Protein AF-A0A9Q3HXA5-F1 (afdb_monomer)

Organism: NCBI:txid1389203

Secondary structure (DSSP, 8-state):
-B-TTHHHHSBPPTTGGGSSPEEETTEEE--SB--TT-TTHHHHHHHHHHHH-HHHHHHTSEEEETTEEEE--S-HHHHHH-TT---------S--HHHHHHHHHHTTTSHHHHHHHHHHTTT---GGGTTTS-HHHHHHHHTT-EEEETTEEEEE-SS-EEE----HHHHHHHHHHHHTSTTSSS--HHHHHHHHT-

Nearest PDB structures (foldseek):
  7o0g-assembly1_A  TM=8.460E-01  e=1.092E-02  White-tufted-ear marmoset simian foamy virus
  7z2g-assembly1_A  TM=8.027E-01  e=1.092E-02  Human immunodeficiency virus type 1 BH10
  6wb2-assembly1_A  TM=7.795E-01  e=2.434E-02  Human immunodeficiency virus 1
  7z24-assembly1_A  TM=7.645E-01  e=5.424E-02  Human immunodeficiency virus type 1 BH10
  4ol8-assembly1_A  TM=4.110E-01  e=4.714E-04  Saccharomyces cerevisiae

Foldseek 3Di:
DFQVCLQQVAADDPVRQVPPWDDDVPDIDTRRTGDPPDPCSQVVSVVVVCVVPVPCVVVVQWDDHRRDIDGDDDDPVCVVPVPPPDPLADPDDPDPVVLVVLQLVLLVVDQQSVLCLVVLVVVDDDPCSLVSDDPVSSVQVVVVQWHADPSWIWGHDPDGIHTDGRDPVSVVVVVCCCAQDPPHPDQHPVNVVVVVVD

Radius of gyration: 20.26 Å; Cα contacts (8 Å, |Δi|>4): 204; chains: 1; bounding box: 54×41×53 Å

InterPro domains:
  IPR000477 Reverse transcriptase domain [PF00078] (1-75)
  IPR041588 Integrase zinc-binding domain [PF17921] (167-197)
  IPR043128 Reverse transcriptase/Diguanylate cyclase domain [G3DSA:3.30.70.270] (1-80)
  IPR043502 DNA/RNA polymerase superfamily [SSF56672] (1-78)
  IPR053134 RNA-directed DNA polymerase homolog [PTHR24559] (1-87)

pLDDT: mean 75.6, std 14.08, range [40.38, 94.81]

Solvent-accessible surface area (backbone atoms only — not comparable to full-atom values): 11956 Å² total; per-residue (Å²): 88,71,46,91,57,55,56,59,70,39,73,45,51,83,76,54,24,69,69,73,51,48,76,55,93,96,45,76,48,66,46,64,33,40,63,88,90,48,88,63,49,54,62,52,48,37,52,50,51,52,70,72,42,52,63,41,54,72,71,64,40,33,47,76,56,66,52,40,47,48,74,63,76,95,45,82,66,50,74,82,63,48,93,73,79,66,79,76,46,80,92,81,76,94,74,61,66,80,58,58,50,58,43,47,58,18,20,75,77,28,72,56,50,34,49,50,55,59,41,60,72,62,82,57,92,58,83,76,51,55,78,76,35,55,74,73,58,23,56,42,49,78,70,63,28,61,48,66,55,99,76,43,47,31,43,45,59,100,88,47,71,19,62,65,74,56,38,65,67,60,53,52,52,48,53,40,52,64,45,51,27,92,81,22,94,56,76,15,66,69,58,47,52,57,59,73,74,105

Sequence (198 aa):
MDALKGFHQNLLTENAKKLPRIIVHCAIFEYLRMPFGINNAPSHYQRMMNMIFPEGLSEVWLIIYIDDIIIFSETWHTWVSQEEHHIEGICVTDIGTEFFNPAKEGYKMDKNCHTLSQFLMKDCKDPSLSSKLDETWKKAYDEGRFHLLDGILYHRTKYTCVMDLADRTLINTIIHECHDSVAAGHLSEDRTLERVRT

Structure (mmCIF, N/CA/C/O backbone):
data_AF-A0A9Q3HXA5-F1
#
_entry.id   AF-A0A9Q3HXA5-F1
#
loop_
_atom_site.group_PDB
_atom_site.id
_atom_site.type_symbol
_atom_site.label_atom_id
_atom_site.label_alt_id
_atom_site.label_comp_id
_atom_site.label_asym_id
_atom_site.label_entity_id
_atom_site.label_seq_id
_atom_site.pdbx_PDB_ins_code
_atom_site.Cartn_x
_atom_site.Cartn_y
_atom_site.Cartn_z
_atom_site.occupancy
_atom_site.B_iso_or_equiv
_atom_site.auth_seq_id
_atom_site.auth_comp_id
_atom_site.auth_asym_id
_atom_site.auth_atom_id
_atom_site.pdbx_PDB_model_num
ATOM 1 N N . MET A 1 1 ? 8.932 10.117 1.701 1.00 55.78 1 MET A N 1
ATOM 2 C CA . MET A 1 1 ? 8.935 8.721 1.199 1.00 55.78 1 MET A CA 1
ATOM 3 C C . MET A 1 1 ? 9.046 8.753 -0.318 1.00 55.78 1 MET A C 1
ATOM 5 O O . MET A 1 1 ? 8.399 9.608 -0.911 1.00 55.78 1 MET A O 1
ATOM 9 N N . ASP A 1 2 ? 9.842 7.855 -0.906 1.00 52.69 2 ASP A N 1
ATOM 10 C CA . ASP A 1 2 ? 9.979 7.680 -2.361 1.00 52.69 2 ASP A CA 1
ATOM 11 C C . ASP A 1 2 ? 9.180 6.446 -2.810 1.00 52.69 2 ASP A C 1
ATOM 13 O O . ASP A 1 2 ? 9.424 5.323 -2.352 1.00 52.69 2 ASP A O 1
ATOM 17 N N . ALA A 1 3 ? 8.211 6.643 -3.701 1.00 60.25 3 ALA A N 1
ATOM 18 C CA . ALA A 1 3 ? 7.463 5.563 -4.327 1.00 60.25 3 ALA A CA 1
ATOM 19 C C . ALA A 1 3 ? 8.273 4.910 -5.467 1.00 60.25 3 ALA A C 1
ATOM 21 O O . ALA A 1 3 ? 7.847 4.912 -6.620 1.00 60.25 3 ALA A O 1
ATOM 22 N N . LEU A 1 4 ? 9.397 4.259 -5.133 1.00 55.50 4 LEU A N 1
ATOM 23 C CA . LEU A 1 4 ? 10.393 3.665 -6.053 1.00 55.50 4 LEU A CA 1
ATOM 24 C C . LEU A 1 4 ? 9.828 2.810 -7.216 1.00 55.50 4 LEU A C 1
ATOM 26 O O . LEU A 1 4 ? 10.507 2.585 -8.220 1.00 55.50 4 LEU A O 1
ATOM 30 N N . LYS A 1 5 ? 8.598 2.284 -7.099 1.00 67.00 5 LYS A N 1
ATOM 31 C CA . LYS A 1 5 ? 7.893 1.514 -8.148 1.00 67.00 5 LYS A CA 1
ATOM 32 C C . LYS A 1 5 ? 6.466 2.005 -8.427 1.00 67.00 5 LYS A C 1
ATOM 34 O O . LYS A 1 5 ? 5.681 1.258 -9.012 1.00 67.00 5 LYS A O 1
ATOM 39 N N . GLY A 1 6 ? 6.122 3.232 -8.039 1.00 69.69 6 GLY A N 1
ATOM 40 C CA . GLY A 1 6 ?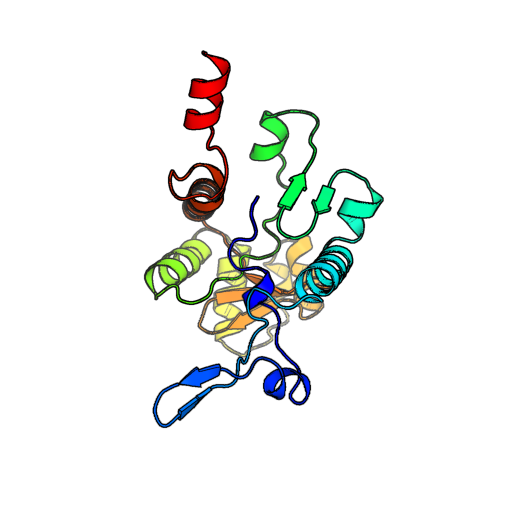 4.772 3.792 -8.126 1.00 69.69 6 GLY A CA 1
ATOM 41 C C . GLY A 1 6 ? 4.158 3.660 -9.520 1.00 69.69 6 GLY A C 1
ATOM 42 O O . GLY A 1 6 ? 3.055 3.133 -9.674 1.00 69.69 6 GLY A O 1
ATOM 43 N N . PHE A 1 7 ? 4.905 4.012 -10.570 1.00 75.25 7 PHE A N 1
ATOM 44 C CA . PHE A 1 7 ? 4.424 3.857 -11.948 1.00 75.25 7 PHE A CA 1
ATOM 45 C C . PHE A 1 7 ? 4.079 2.407 -12.303 1.00 75.25 7 PHE A C 1
ATOM 47 O O . PHE A 1 7 ? 3.019 2.148 -12.872 1.00 75.25 7 PHE A O 1
ATOM 54 N N . HIS A 1 8 ? 4.904 1.441 -11.898 1.00 80.94 8 HIS A N 1
ATOM 55 C CA . HIS A 1 8 ? 4.677 0.024 -12.186 1.00 80.94 8 HIS A CA 1
ATOM 56 C C . HIS A 1 8 ? 3.480 -0.579 -11.431 1.00 80.94 8 HIS A C 1
ATOM 58 O O . HIS A 1 8 ? 3.079 -1.706 -11.728 1.00 80.94 8 HIS A O 1
ATOM 64 N N . GLN A 1 9 ? 2.854 0.158 -10.509 1.00 80.19 9 GLN A N 1
ATOM 65 C CA . GLN A 1 9 ? 1.588 -0.243 -9.896 1.00 80.19 9 GLN A CA 1
ATOM 66 C C . GLN A 1 9 ? 0.380 0.081 -10.795 1.00 80.19 9 GLN A C 1
ATOM 68 O O . GLN A 1 9 ? -0.657 -0.574 -10.690 1.00 80.19 9 GLN A O 1
ATOM 73 N N . ASN A 1 10 ? 0.505 0.992 -11.765 1.00 81.31 10 ASN A N 1
ATOM 74 C CA . ASN A 1 10 ? -0.602 1.385 -12.641 1.00 81.31 10 ASN A CA 1
ATOM 75 C C . ASN A 1 10 ? -0.820 0.399 -13.790 1.00 81.31 10 ASN A C 1
ATOM 77 O O . ASN A 1 10 ? 0.068 0.204 -14.620 1.00 81.31 10 ASN A O 1
ATOM 81 N N . LEU A 1 11 ? -2.019 -0.192 -13.884 1.00 85.69 11 LEU A N 1
ATOM 82 C CA . LEU A 1 11 ? -2.417 -0.986 -15.054 1.00 85.69 11 LEU A CA 1
ATOM 83 C C . LEU A 1 11 ? -2.530 -0.115 -16.304 1.00 85.69 11 LEU A C 1
ATOM 85 O O . LEU A 1 11 ? -3.155 0.945 -16.292 1.00 85.69 11 LEU A O 1
ATOM 89 N N . LEU A 1 12 ? -1.996 -0.623 -17.413 1.00 86.88 12 LEU A N 1
ATOM 90 C CA . LEU A 1 12 ? -2.292 -0.081 -18.732 1.00 86.88 12 LEU A CA 1
ATOM 91 C C . LEU A 1 12 ? -3.609 -0.662 -19.253 1.00 86.88 12 LEU A C 1
ATOM 93 O O . LEU A 1 12 ? -3.878 -1.858 -19.129 1.00 86.88 12 LEU A O 1
ATOM 97 N N . THR A 1 13 ? -4.414 0.185 -19.890 1.00 88.62 13 THR A N 1
ATOM 98 C CA . THR A 1 13 ? -5.594 -0.265 -20.640 1.00 88.62 13 THR A CA 1
ATOM 99 C C . THR A 1 13 ? -5.166 -1.091 -21.853 1.00 88.62 13 THR A C 1
ATOM 101 O O . THR A 1 13 ? -4.085 -0.866 -22.397 1.00 88.62 13 THR A O 1
ATOM 104 N N . GLU A 1 14 ? -6.022 -1.993 -22.343 1.00 89.12 14 GLU A N 1
ATOM 105 C CA . GLU A 1 14 ? -5.709 -2.838 -23.515 1.00 89.12 14 GLU A CA 1
ATOM 106 C C . GLU A 1 14 ? -5.258 -2.039 -24.747 1.00 89.12 14 GLU A C 1
ATOM 108 O O . GLU A 1 14 ? -4.396 -2.470 -25.512 1.00 89.12 14 GLU A O 1
ATOM 113 N N . ASN A 1 15 ? -5.799 -0.831 -24.923 1.00 90.50 15 ASN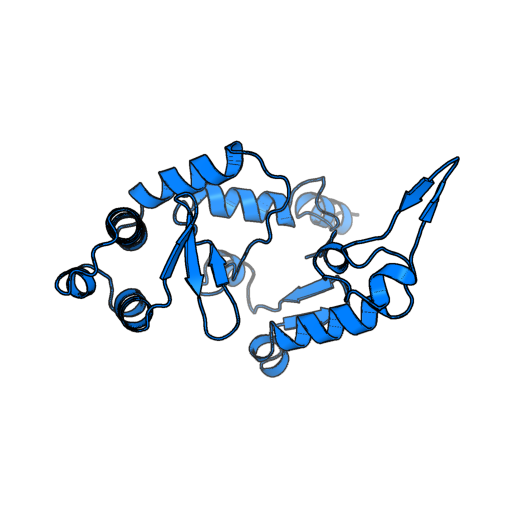 A N 1
ATOM 114 C CA . ASN A 1 15 ? -5.386 0.059 -26.004 1.00 90.50 15 ASN A CA 1
ATOM 115 C C . ASN A 1 15 ? -4.000 0.670 -25.753 1.00 90.50 15 ASN A C 1
ATOM 117 O O . ASN A 1 15 ? -3.211 0.795 -26.689 1.00 90.50 15 ASN A O 1
ATOM 121 N N . ALA A 1 16 ? -3.689 1.027 -24.504 1.00 89.06 16 ALA A N 1
ATOM 122 C CA . ALA A 1 16 ? -2.417 1.635 -24.138 1.00 89.06 16 ALA A CA 1
ATOM 123 C C . ALA A 1 16 ? -1.248 0.639 -24.164 1.00 89.06 16 ALA A C 1
ATOM 125 O O . ALA A 1 16 ? -0.151 1.044 -24.534 1.00 89.06 16 ALA A O 1
ATOM 126 N N . LYS A 1 17 ? -1.468 -0.652 -23.859 1.00 90.81 17 LYS A N 1
ATOM 127 C CA . LYS A 1 17 ? -0.428 -1.711 -23.874 1.00 90.81 17 LYS A CA 1
ATOM 128 C C . LYS A 1 17 ? 0.328 -1.816 -25.203 1.00 90.81 17 LYS A C 1
ATOM 130 O O . LYS A 1 17 ? 1.509 -2.153 -25.229 1.00 90.81 17 LYS A O 1
ATOM 135 N N . LYS A 1 18 ? -0.342 -1.473 -26.307 1.00 89.38 18 LYS A N 1
ATOM 136 C CA . LYS A 1 18 ? 0.205 -1.527 -27.670 1.00 89.38 18 LYS A CA 1
ATOM 137 C C . LYS A 1 18 ? 1.229 -0.426 -27.964 1.00 89.38 18 LYS A C 1
ATOM 139 O O . LYS A 1 18 ? 1.987 -0.559 -28.924 1.00 89.38 18 LYS A O 1
ATOM 144 N N . LEU A 1 19 ? 1.221 0.665 -27.192 1.00 89.56 19 LEU A N 1
ATOM 145 C CA . LEU A 1 19 ? 2.068 1.836 -27.429 1.00 89.56 19 LEU A CA 1
ATOM 146 C C . LEU A 1 19 ? 3.509 1.627 -26.938 1.00 89.56 19 LEU A C 1
ATOM 148 O O . LEU A 1 19 ? 4.417 1.811 -27.745 1.00 89.56 19 LEU A O 1
ATOM 152 N N . PRO A 1 20 ? 3.767 1.201 -25.685 1.00 90.12 20 PRO A N 1
ATOM 153 C CA . PRO A 1 20 ? 5.127 1.049 -25.180 1.00 90.12 20 PRO A CA 1
ATOM 154 C C . PRO A 1 20 ? 5.728 -0.333 -25.488 1.00 90.12 20 PRO A C 1
ATOM 156 O O . PRO A 1 20 ? 6.461 -0.881 -24.672 1.00 90.12 20 PRO A O 1
ATOM 159 N N . ARG A 1 21 ? 5.402 -0.947 -26.630 1.00 91.31 21 ARG A N 1
ATOM 160 C CA . ARG A 1 21 ? 5.933 -2.275 -26.967 1.00 91.31 21 ARG A CA 1
ATOM 161 C C . ARG A 1 21 ? 7.449 -2.265 -27.094 1.00 91.31 21 ARG A C 1
ATOM 163 O O . ARG A 1 21 ? 8.013 -1.387 -27.741 1.00 91.31 21 ARG A O 1
ATOM 170 N N . ILE A 1 22 ? 8.081 -3.302 -26.556 1.00 92.50 22 ILE A N 1
ATOM 171 C CA . ILE A 1 22 ? 9.509 -3.547 -26.742 1.00 92.50 22 ILE A CA 1
ATOM 172 C C . ILE A 1 22 ? 9.677 -4.623 -27.802 1.00 92.50 22 ILE A C 1
ATOM 174 O O . ILE A 1 22 ? 9.074 -5.693 -27.723 1.00 92.50 22 ILE A O 1
ATOM 178 N N . ILE A 1 23 ? 10.523 -4.336 -28.785 1.00 94.62 23 ILE A N 1
ATOM 179 C CA . ILE A 1 23 ? 10.943 -5.297 -29.800 1.00 94.62 23 ILE A CA 1
ATOM 180 C C . ILE A 1 23 ? 12.340 -5.777 -29.416 1.00 94.62 23 ILE A C 1
ATOM 182 O O . ILE A 1 23 ? 13.261 -4.973 -29.283 1.00 94.62 23 ILE A O 1
ATOM 186 N N . VAL A 1 24 ? 12.493 -7.086 -29.241 1.00 94.06 24 VAL A N 1
ATOM 187 C CA . VAL A 1 24 ? 13.788 -7.744 -29.032 1.00 94.06 24 VAL A CA 1
ATOM 188 C C . VAL A 1 24 ? 14.056 -8.722 -30.175 1.00 94.06 24 VAL A C 1
ATOM 190 O O . VAL A 1 24 ? 13.211 -8.923 -31.051 1.00 94.06 24 VAL A O 1
ATOM 193 N N . HIS A 1 25 ? 15.235 -9.345 -30.198 1.00 94.75 25 HIS A N 1
ATOM 194 C CA . HIS A 1 25 ? 15.534 -10.356 -31.209 1.00 94.75 25 HIS A CA 1
ATOM 195 C C . HIS A 1 25 ? 14.491 -11.487 -31.157 1.00 94.75 25 HIS A C 1
ATOM 197 O O . HIS A 1 25 ? 14.316 -12.129 -30.125 1.00 94.75 25 HIS A O 1
ATOM 203 N N . CYS A 1 26 ? 13.782 -11.693 -32.271 1.00 92.75 26 CYS A N 1
ATOM 204 C CA . CYS A 1 26 ? 12.743 -12.713 -32.455 1.00 92.75 26 CYS A CA 1
ATOM 205 C C . CYS A 1 26 ? 11.480 -12.602 -31.576 1.00 92.75 26 CYS A C 1
ATOM 207 O O . CYS A 1 26 ? 10.672 -13.529 -31.600 1.00 92.75 26 CYS A O 1
ATOM 209 N N . ALA A 1 27 ? 11.253 -11.507 -30.843 1.00 94.62 27 ALA A N 1
ATOM 210 C CA . ALA A 1 27 ? 10.050 -11.368 -30.018 1.00 94.62 27 ALA A CA 1
ATOM 211 C C . ALA A 1 27 ? 9.600 -9.913 -29.826 1.00 94.62 27 ALA A C 1
ATOM 213 O O . ALA A 1 27 ? 10.378 -8.967 -29.942 1.00 94.62 27 ALA A O 1
ATOM 214 N N . ILE A 1 28 ? 8.316 -9.753 -29.500 1.00 94.81 28 ILE A N 1
ATOM 215 C CA . ILE A 1 28 ? 7.697 -8.476 -29.145 1.00 94.81 28 ILE A CA 1
ATOM 216 C C . ILE A 1 28 ? 7.005 -8.657 -27.797 1.00 94.81 28 ILE A C 1
ATOM 218 O O . ILE A 1 28 ? 6.217 -9.587 -27.630 1.00 94.81 28 ILE A O 1
ATOM 222 N N . PHE A 1 29 ? 7.286 -7.759 -26.858 1.00 92.75 29 PHE A N 1
ATOM 223 C CA . PHE A 1 29 ? 6.706 -7.761 -25.521 1.00 92.75 29 PHE A CA 1
ATOM 224 C C . PHE A 1 29 ? 5.844 -6.520 -25.301 1.00 92.75 29 PHE A C 1
ATOM 226 O O . PHE A 1 29 ? 6.185 -5.415 -25.730 1.00 92.75 29 PHE A O 1
ATOM 233 N N . GLU A 1 30 ? 4.723 -6.715 -24.613 1.00 92.94 30 GLU A N 1
ATOM 234 C CA . GLU A 1 30 ? 3.808 -5.659 -24.188 1.00 92.94 30 GLU A CA 1
ATOM 235 C C . GLU A 1 30 ? 3.907 -5.470 -22.678 1.00 92.94 30 GLU A C 1
ATOM 237 O O . GLU A 1 30 ? 3.902 -6.433 -21.909 1.00 92.94 30 GLU A O 1
ATOM 242 N N . TYR A 1 31 ? 3.964 -4.214 -22.246 1.00 90.25 31 TYR A N 1
ATOM 243 C CA . TYR A 1 31 ? 3.867 -3.897 -20.831 1.00 90.25 31 TYR A CA 1
ATOM 244 C C . TYR A 1 31 ? 2.428 -4.054 -20.345 1.00 90.25 31 TYR A C 1
ATOM 246 O O . TYR A 1 31 ? 1.498 -3.540 -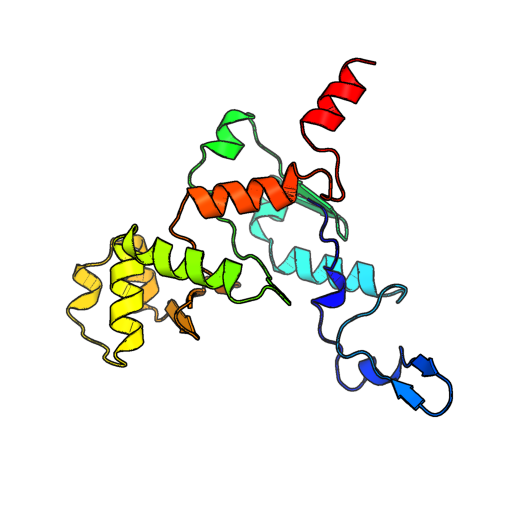20.960 1.00 90.25 31 TYR A O 1
ATOM 254 N N . LEU A 1 32 ? 2.246 -4.709 -19.197 1.00 88.56 32 LEU A N 1
ATOM 255 C CA . LEU A 1 32 ? 0.950 -4.788 -18.507 1.00 88.56 32 LEU A CA 1
ATOM 256 C C . LEU A 1 32 ? 0.723 -3.613 -17.548 1.00 88.56 32 LEU A C 1
ATOM 258 O O . LEU A 1 32 ? -0.416 -3.254 -17.242 1.00 88.56 32 LEU A O 1
ATOM 262 N N . ARG A 1 33 ? 1.821 -3.022 -17.079 1.00 88.75 33 ARG A N 1
ATOM 263 C CA . ARG A 1 33 ? 1.866 -1.905 -16.138 1.00 88.75 33 ARG A CA 1
ATOM 264 C C . ARG A 1 33 ? 2.654 -0.759 -16.747 1.00 88.75 33 ARG A C 1
ATOM 266 O O . ARG A 1 33 ? 3.474 -0.994 -17.625 1.00 88.75 33 ARG A O 1
ATOM 273 N N . MET A 1 34 ? 2.402 0.463 -16.305 1.00 88.69 34 MET A N 1
ATOM 274 C CA . MET A 1 34 ? 3.012 1.663 -16.872 1.00 88.69 34 MET A CA 1
ATOM 275 C C . MET A 1 34 ? 4.546 1.638 -16.727 1.00 88.69 34 MET A C 1
ATOM 277 O O . MET A 1 34 ? 5.030 1.697 -15.598 1.00 88.69 34 MET A O 1
ATOM 281 N N . PRO A 1 35 ? 5.314 1.546 -17.831 1.00 86.88 35 PRO A N 1
ATOM 282 C CA . PRO A 1 35 ? 6.769 1.575 -17.774 1.00 86.88 35 PRO A CA 1
ATOM 283 C C . PRO A 1 35 ? 7.305 2.991 -17.569 1.00 86.88 35 PRO A C 1
ATOM 285 O O . PRO A 1 35 ? 6.640 3.986 -17.875 1.00 86.88 35 PRO A O 1
ATOM 288 N N . PHE A 1 36 ? 8.557 3.068 -17.124 1.00 81.94 36 PHE A N 1
ATOM 289 C CA . PHE A 1 36 ? 9.303 4.320 -17.075 1.00 81.94 36 PHE A CA 1
ATOM 290 C C . PHE A 1 36 ? 9.489 4.944 -18.470 1.00 81.94 36 PHE A C 1
ATOM 292 O O . PHE A 1 36 ? 9.560 4.250 -19.484 1.00 81.94 36 PHE A O 1
ATOM 299 N N . GLY A 1 37 ? 9.599 6.275 -18.512 1.00 82.00 37 GLY A N 1
ATOM 300 C CA . GLY A 1 37 ? 9.911 7.029 -19.733 1.00 82.00 37 GLY A CA 1
ATOM 301 C C . GLY A 1 37 ? 8.711 7.403 -20.610 1.00 82.00 37 GLY A C 1
ATOM 302 O O . GLY A 1 37 ? 8.894 8.049 -21.640 1.00 82.00 37 GLY A O 1
ATOM 303 N N . ILE A 1 38 ? 7.477 7.058 -20.221 1.00 85.88 38 ILE A N 1
ATOM 304 C CA . ILE A 1 38 ? 6.273 7.551 -20.908 1.00 85.88 38 ILE A CA 1
ATOM 305 C C . ILE A 1 38 ? 5.958 8.977 -20.437 1.00 85.88 38 ILE A C 1
ATOM 307 O O . ILE A 1 38 ? 5.729 9.198 -19.252 1.00 85.88 38 ILE A O 1
ATOM 311 N N . ASN A 1 39 ? 5.834 9.926 -21.372 1.00 85.50 39 ASN A N 1
ATOM 312 C CA . ASN A 1 39 ? 5.582 11.348 -21.072 1.00 85.50 39 ASN A CA 1
ATOM 313 C C . ASN A 1 39 ? 4.402 11.611 -20.124 1.00 85.50 39 ASN A C 1
ATOM 315 O O . ASN A 1 39 ? 4.469 12.500 -19.284 1.00 85.50 39 ASN A O 1
ATOM 319 N N . ASN A 1 40 ? 3.317 10.849 -20.256 1.00 86.25 40 ASN A N 1
ATOM 320 C CA . ASN A 1 40 ? 2.104 11.068 -19.464 1.00 86.25 40 ASN A CA 1
ATOM 321 C C . ASN A 1 40 ? 2.103 10.313 -18.125 1.00 86.25 40 ASN A C 1
ATOM 323 O O . ASN A 1 40 ? 1.135 10.434 -17.372 1.00 86.25 40 ASN A O 1
ATOM 327 N N . ALA A 1 41 ? 3.142 9.524 -17.830 1.00 85.38 41 ALA A N 1
ATOM 328 C CA . ALA A 1 41 ? 3.207 8.730 -16.608 1.00 85.38 41 ALA A CA 1
ATOM 329 C C . ALA A 1 41 ? 3.175 9.598 -15.333 1.00 85.38 41 ALA A C 1
ATOM 331 O O . ALA A 1 41 ? 2.301 9.347 -14.500 1.00 85.38 41 ALA A O 1
ATOM 332 N N . PRO A 1 42 ? 3.986 10.673 -15.202 1.00 85.81 42 PRO A N 1
ATOM 333 C CA . PRO A 1 42 ? 3.973 11.528 -14.011 1.00 85.81 42 PRO A CA 1
ATOM 334 C C . PRO A 1 42 ? 2.614 12.177 -13.748 1.00 85.81 42 PRO A C 1
ATOM 336 O O . PRO A 1 42 ? 2.095 12.116 -12.639 1.00 85.81 42 PRO A O 1
ATOM 339 N N . SER A 1 43 ? 1.982 12.747 -14.779 1.00 88.31 43 SER A N 1
ATOM 340 C CA . SER A 1 43 ? 0.680 13.409 -14.631 1.00 88.31 43 SER A CA 1
ATOM 341 C C . SER A 1 43 ? -0.435 12.429 -14.265 1.00 88.31 43 SER A C 1
ATOM 343 O O . SER A 1 43 ? -1.332 12.766 -13.492 1.00 88.31 43 SER A O 1
ATOM 345 N N . HIS A 1 44 ? -0.393 11.210 -14.812 1.00 86.38 44 HIS A N 1
ATOM 346 C CA . HIS A 1 44 ? -1.351 10.171 -14.454 1.00 86.38 44 HIS A CA 1
ATOM 347 C C . HIS A 1 44 ? -1.165 9.716 -13.004 1.00 86.38 44 HIS A C 1
ATOM 349 O O . HIS A 1 44 ? -2.151 9.602 -12.275 1.00 86.38 44 HIS A O 1
ATOM 355 N N . TYR A 1 45 ? 0.087 9.513 -12.587 1.00 84.75 45 TYR A N 1
ATOM 356 C CA . TYR A 1 45 ? 0.434 9.117 -11.227 1.00 84.75 45 TYR A CA 1
ATOM 357 C C . TYR A 1 45 ? 0.038 10.189 -10.208 1.00 84.75 45 TYR A C 1
ATOM 359 O O . TYR A 1 45 ? -0.687 9.889 -9.265 1.00 84.75 45 TYR A O 1
ATOM 367 N N . GLN A 1 46 ? 0.364 11.458 -10.464 1.00 86.38 46 GLN A N 1
ATOM 368 C CA . GLN A 1 46 ? -0.059 12.579 -9.622 1.00 86.38 46 GLN A CA 1
ATOM 369 C C . GLN A 1 46 ? -1.582 12.620 -9.453 1.00 86.38 46 GLN A C 1
ATOM 371 O O . GLN A 1 46 ? -2.088 12.787 -8.346 1.00 86.38 46 GLN A O 1
ATOM 376 N N . ARG A 1 47 ? -2.340 12.446 -10.546 1.00 86.44 47 ARG A N 1
ATOM 377 C CA . ARG A 1 47 ? -3.806 12.442 -10.475 1.00 86.44 47 ARG A CA 1
ATOM 378 C C . ARG A 1 47 ? -4.323 11.288 -9.623 1.00 86.44 47 ARG A C 1
ATOM 380 O O . ARG A 1 47 ? -5.270 11.484 -8.872 1.00 86.44 47 ARG A O 1
ATOM 387 N N . MET A 1 48 ? -3.728 10.104 -9.752 1.00 85.19 48 MET A N 1
ATOM 388 C CA . MET A 1 48 ? -4.064 8.954 -8.914 1.00 85.19 48 MET A CA 1
ATOM 389 C C . MET A 1 48 ? -3.810 9.262 -7.439 1.00 85.19 48 MET A C 1
ATOM 391 O O . MET A 1 48 ? -4.725 9.124 -6.634 1.00 85.19 48 MET A O 1
ATOM 395 N N . MET A 1 49 ? -2.615 9.739 -7.098 1.00 82.00 49 MET A N 1
ATOM 396 C CA . MET A 1 49 ? -2.245 10.046 -5.718 1.00 82.00 49 MET A CA 1
ATOM 397 C C . MET A 1 49 ? -3.156 11.114 -5.099 1.00 82.00 49 MET A C 1
ATOM 399 O O . MET A 1 49 ? -3.612 10.953 -3.971 1.00 82.00 49 MET A O 1
ATOM 403 N N . ASN A 1 50 ? -3.536 12.139 -5.867 1.00 81.94 50 ASN A N 1
ATOM 404 C CA . ASN A 1 50 ? -4.488 13.152 -5.407 1.00 81.94 50 ASN A CA 1
ATOM 405 C C . ASN A 1 50 ? -5.887 12.583 -5.110 1.00 81.94 50 ASN A C 1
ATOM 407 O O . ASN A 1 50 ? -6.588 13.107 -4.250 1.00 81.94 50 ASN A O 1
ATOM 411 N N . MET A 1 51 ? -6.312 11.531 -5.820 1.00 79.81 51 MET A N 1
ATOM 412 C CA . MET A 1 51 ? -7.585 10.851 -5.547 1.00 79.81 51 MET A CA 1
ATOM 413 C C . MET A 1 51 ? -7.506 9.923 -4.332 1.00 79.81 51 MET A C 1
ATOM 415 O O . MET A 1 51 ? -8.532 9.686 -3.701 1.00 79.81 51 M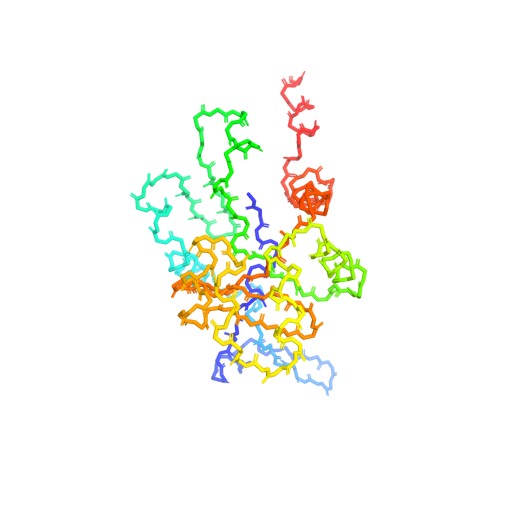ET A O 1
ATOM 419 N N . ILE A 1 52 ? -6.320 9.391 -4.024 1.00 79.81 52 ILE A N 1
ATOM 420 C CA . ILE A 1 52 ? -6.094 8.512 -2.870 1.00 79.81 52 ILE A CA 1
ATOM 421 C C . ILE A 1 52 ? -6.035 9.325 -1.572 1.00 79.81 52 ILE A C 1
ATOM 423 O O . ILE A 1 52 ? -6.610 8.898 -0.576 1.00 79.81 52 ILE A O 1
ATOM 427 N N . PHE A 1 53 ? -5.410 10.508 -1.592 1.00 78.56 53 PHE A N 1
ATOM 428 C CA . PHE A 1 53 ? -5.204 11.343 -0.402 1.00 78.56 53 PHE A CA 1
ATOM 429 C C . PHE A 1 53 ? -5.931 12.703 -0.453 1.00 78.56 53 PHE A C 1
ATOM 431 O O . PHE A 1 53 ? -5.298 13.749 -0.290 1.00 78.56 53 PHE A O 1
ATOM 438 N N . PRO A 1 54 ? -7.258 12.744 -0.675 1.00 78.12 54 PRO A N 1
ATOM 439 C CA . PRO A 1 54 ? -7.976 14.009 -0.790 1.00 78.12 54 PRO A CA 1
ATOM 440 C C . PRO A 1 54 ? -7.983 14.794 0.530 1.00 78.12 54 PRO A C 1
ATOM 442 O O . PRO A 1 54 ? -7.862 16.016 0.511 1.00 78.12 54 PRO A O 1
ATOM 445 N N . GLU A 1 55 ? -8.087 14.096 1.664 1.00 75.56 55 GLU A N 1
ATOM 446 C CA . GLU A 1 55 ? -8.164 14.697 3.001 1.00 75.56 55 GLU A CA 1
ATOM 447 C C . GLU A 1 55 ? -6.831 15.349 3.382 1.00 75.56 55 GLU A C 1
ATOM 449 O O . GLU A 1 55 ? -6.799 16.553 3.637 1.00 75.56 55 GLU A O 1
ATOM 454 N N . GLY A 1 56 ? -5.716 14.618 3.262 1.00 74.31 56 GLY A N 1
ATOM 455 C CA . GLY A 1 56 ? -4.388 15.156 3.572 1.00 74.31 56 GLY A CA 1
ATOM 456 C C . GLY A 1 56 ? -3.972 16.346 2.709 1.00 74.31 56 GLY A C 1
ATOM 457 O O . GLY A 1 56 ? -3.347 17.281 3.209 1.00 74.31 56 GLY A O 1
ATOM 458 N N . LEU A 1 57 ? -4.372 16.360 1.432 1.00 76.81 57 LEU A N 1
ATOM 459 C CA . LEU A 1 57 ? -4.152 17.513 0.556 1.00 76.81 57 LEU A CA 1
ATOM 460 C C . LEU A 1 57 ? -5.026 18.714 0.947 1.00 76.81 57 LEU A C 1
ATOM 462 O O . LEU A 1 57 ? -4.583 19.854 0.829 1.00 76.81 57 LEU A O 1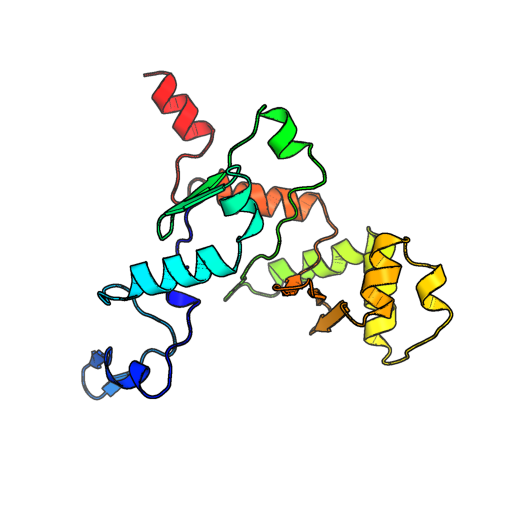
ATOM 466 N N . SER A 1 58 ? -6.262 18.477 1.395 1.00 77.50 58 SER A N 1
ATOM 467 C CA . SER A 1 58 ? -7.190 19.545 1.790 1.00 77.50 58 SER A CA 1
ATOM 468 C C . SER A 1 58 ? -6.843 20.181 3.137 1.00 77.50 58 SER A C 1
ATOM 470 O O . SER A 1 58 ? -6.995 21.389 3.302 1.00 77.50 58 SER A O 1
ATOM 472 N N . GLU A 1 59 ? -6.341 19.379 4.072 1.00 79.06 59 GLU A N 1
ATOM 473 C CA . GLU A 1 59 ? -5.940 19.801 5.416 1.00 79.06 59 GLU A CA 1
ATOM 474 C C . GLU A 1 59 ? -4.473 20.255 5.472 1.00 79.06 59 GLU A C 1
ATOM 476 O O . GLU A 1 59 ? -4.022 20.781 6.485 1.00 79.06 59 GLU A O 1
ATOM 481 N N . VAL A 1 60 ? -3.739 20.111 4.361 1.00 79.50 60 VAL A N 1
ATOM 482 C CA . VAL A 1 60 ? -2.373 20.624 4.150 1.00 79.50 60 VAL A CA 1
ATOM 483 C C . VAL A 1 60 ? -1.333 20.011 5.101 1.00 79.50 60 VAL A C 1
ATOM 485 O O . VAL A 1 60 ? -0.220 20.516 5.226 1.00 79.50 60 VAL A O 1
ATOM 488 N N . TRP A 1 61 ? -1.637 18.871 5.725 1.00 76.88 61 TRP A N 1
ATOM 489 C CA . TRP A 1 61 ? -0.633 18.062 6.422 1.00 76.88 61 TRP A CA 1
ATOM 490 C C . TRP A 1 61 ? 0.114 17.115 5.471 1.00 76.88 61 TRP A C 1
ATOM 492 O O . TRP A 1 61 ? 1.098 16.498 5.867 1.00 76.88 61 TRP A O 1
ATOM 502 N N . LEU A 1 62 ? -0.292 17.036 4.199 1.00 76.88 62 LEU A N 1
ATOM 503 C CA . LEU A 1 62 ? 0.331 16.210 3.166 1.00 76.88 62 LEU A CA 1
ATOM 504 C C . LEU A 1 62 ? 0.562 17.017 1.881 1.00 76.88 62 LEU A C 1
ATOM 506 O O . LEU A 1 62 ? -0.346 17.678 1.379 1.00 76.88 62 LEU A O 1
ATOM 510 N N . ILE A 1 63 ? 1.752 16.903 1.295 1.00 79.81 63 ILE A N 1
ATOM 511 C CA . ILE A 1 63 ? 2.062 17.341 -0.069 1.00 79.81 63 ILE A CA 1
ATOM 512 C C . ILE A 1 63 ? 2.565 16.140 -0.858 1.00 79.81 63 ILE A C 1
ATOM 514 O O . ILE A 1 63 ? 3.437 15.401 -0.408 1.00 79.81 63 ILE A O 1
ATOM 518 N N . ILE A 1 64 ? 2.034 15.971 -2.066 1.00 81.56 64 ILE A N 1
ATOM 519 C CA . ILE A 1 64 ? 2.451 14.913 -2.985 1.00 81.56 64 ILE A CA 1
ATOM 520 C C . ILE A 1 64 ? 2.967 15.555 -4.262 1.00 81.56 64 ILE A C 1
ATOM 522 O O . ILE A 1 64 ? 2.241 16.316 -4.909 1.00 81.56 64 ILE A O 1
ATOM 526 N N . TYR A 1 65 ? 4.188 15.207 -4.649 1.00 80.38 65 TYR A N 1
ATOM 527 C CA . TYR A 1 65 ? 4.792 15.615 -5.906 1.00 80.38 65 TYR A CA 1
ATOM 528 C C . TYR A 1 65 ? 5.366 14.401 -6.636 1.00 80.38 65 TYR A C 1
ATOM 530 O O . TYR A 1 65 ? 6.445 13.918 -6.314 1.00 80.38 65 TYR A O 1
ATOM 538 N N . ILE A 1 66 ? 4.642 13.931 -7.653 1.00 81.06 66 ILE A N 1
ATOM 539 C CA . ILE A 1 66 ? 4.958 12.724 -8.426 1.00 81.06 66 ILE A CA 1
ATOM 540 C C . ILE A 1 66 ? 5.229 11.552 -7.468 1.00 81.06 66 ILE A C 1
ATOM 542 O O . ILE A 1 66 ? 4.275 11.069 -6.862 1.00 81.06 66 ILE A O 1
ATOM 546 N N . ASP A 1 67 ? 6.483 11.125 -7.322 1.00 72.25 67 ASP A N 1
ATOM 547 C CA . ASP A 1 67 ? 6.894 9.966 -6.525 1.00 72.25 67 ASP A CA 1
ATOM 548 C C . ASP A 1 67 ? 7.242 10.336 -5.073 1.00 72.25 67 ASP A C 1
ATOM 550 O O . ASP A 1 67 ? 7.335 9.451 -4.220 1.00 72.25 67 ASP A O 1
ATOM 554 N N . ASP A 1 68 ? 7.369 11.634 -4.776 1.00 72.88 68 ASP A N 1
ATOM 555 C CA . ASP A 1 68 ? 7.690 12.151 -3.452 1.00 72.88 68 ASP A CA 1
ATOM 556 C C . ASP A 1 68 ? 6.424 12.480 -2.661 1.00 72.88 68 ASP A C 1
ATOM 558 O O . ASP A 1 68 ? 5.562 13.259 -3.085 1.00 72.88 68 ASP A O 1
ATOM 562 N N . ILE A 1 69 ? 6.346 11.928 -1.452 1.00 77.25 69 ILE A N 1
ATOM 563 C CA . ILE A 1 69 ? 5.325 12.273 -0.463 1.00 77.25 69 ILE A CA 1
ATOM 564 C C . ILE A 1 69 ? 6.000 12.966 0.720 1.00 77.25 69 ILE A C 1
ATOM 566 O O . ILE A 1 69 ? 6.882 12.387 1.370 1.00 77.25 69 ILE A O 1
ATOM 570 N N . ILE A 1 70 ? 5.558 14.192 0.997 1.00 73.44 70 ILE A N 1
ATOM 571 C CA . ILE A 1 70 ? 5.960 15.024 2.130 1.00 73.44 70 ILE A CA 1
ATOM 572 C C . ILE A 1 70 ? 4.787 15.076 3.097 1.00 73.44 70 ILE A C 1
ATOM 574 O O . ILE A 1 70 ? 3.692 15.486 2.724 1.00 73.44 70 ILE A O 1
ATOM 578 N N . ILE A 1 71 ? 5.022 14.691 4.344 1.00 73.62 71 ILE A N 1
ATOM 579 C CA . ILE A 1 71 ? 4.012 14.741 5.395 1.00 73.62 71 ILE A CA 1
ATOM 580 C C . ILE A 1 71 ? 4.516 15.711 6.473 1.00 73.62 71 ILE A C 1
ATOM 582 O O . ILE A 1 71 ? 5.695 15.680 6.828 1.00 73.62 71 ILE A O 1
ATOM 586 N N . PHE A 1 72 ? 3.654 16.603 6.953 1.00 68.31 72 PHE A N 1
ATOM 587 C CA . PHE A 1 72 ? 3.951 17.593 7.988 1.00 68.31 72 PHE A CA 1
ATOM 588 C C . PHE A 1 72 ? 3.410 17.143 9.344 1.00 68.31 72 PHE A C 1
ATOM 590 O O . PHE A 1 72 ? 2.321 16.586 9.431 1.00 68.31 72 PHE A O 1
ATOM 597 N N . SER A 1 73 ? 4.157 17.437 10.406 1.00 67.12 73 SER A N 1
ATOM 598 C CA . SER A 1 73 ? 3.712 17.270 11.792 1.00 67.12 73 SER A CA 1
ATOM 599 C C . SER A 1 73 ? 4.372 18.324 12.669 1.00 67.12 73 SER A C 1
ATOM 601 O O . SER A 1 73 ? 5.447 18.838 12.347 1.00 67.12 73 SER A O 1
ATOM 603 N N . GLU A 1 74 ? 3.724 18.637 13.786 1.00 63.78 74 GLU A N 1
ATOM 604 C CA . GLU A 1 74 ? 4.154 19.668 14.725 1.00 63.78 74 GLU A CA 1
ATOM 605 C C . GLU A 1 74 ? 5.346 19.231 15.591 1.00 63.78 74 GLU A C 1
ATOM 607 O O . GLU A 1 74 ? 6.135 20.081 16.005 1.00 63.78 74 GLU A O 1
ATOM 612 N N . THR A 1 75 ? 5.526 17.930 15.872 1.00 55.34 75 THR A N 1
ATOM 613 C CA . THR A 1 75 ? 6.664 17.438 16.674 1.00 55.34 75 THR A CA 1
ATOM 614 C C . THR A 1 75 ? 7.182 16.065 16.224 1.00 55.34 75 THR A C 1
ATOM 616 O O . THR A 1 75 ? 6.431 15.197 15.800 1.00 55.34 75 THR A O 1
ATOM 619 N N . TRP A 1 76 ? 8.487 15.808 16.386 1.00 48.31 76 TRP A N 1
ATOM 620 C CA . TRP A 1 76 ? 9.087 14.501 16.057 1.00 48.31 76 TRP A CA 1
ATOM 621 C C . TRP A 1 76 ? 8.433 13.331 16.813 1.00 48.31 76 TRP A C 1
ATOM 623 O O . TRP A 1 76 ? 8.228 12.257 16.260 1.00 48.31 76 TRP A O 1
ATOM 633 N N . HIS A 1 77 ? 8.063 13.543 18.081 1.00 43.97 77 HIS A N 1
ATOM 634 C CA . HIS A 1 77 ? 7.423 12.509 18.896 1.00 43.97 77 HIS A CA 1
ATOM 635 C C . HIS A 1 77 ? 5.976 12.221 18.486 1.00 43.97 77 HIS A C 1
ATOM 637 O O . HIS A 1 77 ? 5.536 11.093 18.684 1.00 43.97 77 HIS A O 1
ATOM 643 N N . THR A 1 78 ? 5.237 13.171 17.904 1.00 49.66 78 THR A N 1
ATOM 644 C CA . THR A 1 78 ? 3.866 12.895 17.435 1.00 49.66 78 THR A CA 1
ATOM 645 C C . THR A 1 78 ? 3.861 11.990 16.205 1.00 49.66 78 THR A C 1
ATOM 647 O O . THR A 1 78 ? 2.977 11.156 16.119 1.00 49.66 78 THR A O 1
ATOM 650 N N . TRP A 1 79 ? 4.886 12.008 15.345 1.00 47.16 79 TRP A N 1
ATOM 651 C CA . TRP A 1 79 ? 4.99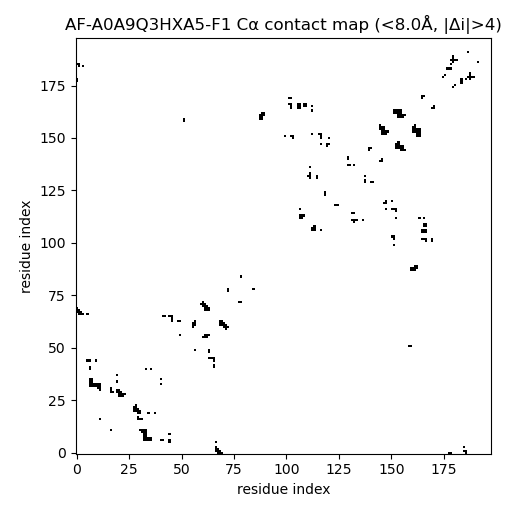9 11.043 14.234 1.00 47.16 79 TRP A CA 1
ATOM 652 C C . TRP A 1 79 ? 5.003 9.577 14.670 1.00 47.16 79 TRP A C 1
ATOM 654 O O . TRP A 1 79 ? 4.389 8.736 14.027 1.00 47.16 79 TRP A O 1
ATOM 664 N N . VAL A 1 80 ? 5.728 9.272 15.749 1.00 44.62 80 VAL A N 1
ATOM 665 C CA . VAL A 1 80 ? 5.931 7.896 16.232 1.00 44.62 80 VAL A CA 1
ATOM 666 C C . VAL A 1 80 ? 4.876 7.499 17.277 1.00 44.62 80 VAL A C 1
ATOM 668 O O . VAL A 1 80 ? 4.664 6.313 17.516 1.00 44.62 80 VAL A O 1
ATOM 671 N N . SER A 1 81 ? 4.212 8.475 17.913 1.00 41.16 81 SER A N 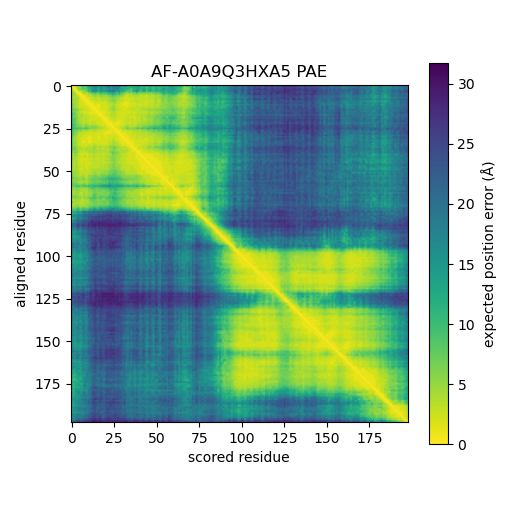1
ATOM 672 C CA . SER A 1 81 ? 3.265 8.239 19.017 1.00 41.16 81 SER A CA 1
ATOM 673 C C . SER A 1 81 ? 1.814 8.646 18.753 1.00 41.16 81 SER A C 1
ATOM 675 O O . SER A 1 81 ? 0.957 8.279 19.555 1.00 41.16 81 SER A O 1
ATOM 677 N N . GLN A 1 82 ? 1.497 9.357 17.663 1.00 42.47 82 GLN A N 1
ATOM 678 C CA . GLN A 1 82 ? 0.103 9.530 17.256 1.00 42.47 82 GLN A CA 1
ATOM 679 C C . GLN A 1 82 ? -0.396 8.214 16.677 1.00 42.47 82 GLN A C 1
ATOM 681 O O . GLN A 1 82 ? -0.055 7.819 15.566 1.00 42.47 82 GLN A O 1
ATOM 686 N N . GLU A 1 83 ? -1.237 7.558 17.466 1.00 40.38 83 GLU A N 1
ATOM 687 C CA . GLU A 1 83 ? -1.950 6.313 17.184 1.00 40.38 83 GLU A CA 1
ATOM 688 C C . GLU A 1 83 ? -2.876 6.368 15.945 1.00 40.38 83 GLU A C 1
ATOM 690 O O . GLU A 1 83 ? -3.646 5.439 15.738 1.00 40.38 83 GLU A O 1
ATOM 695 N N . GLU A 1 84 ? -2.815 7.410 15.106 1.00 40.38 84 GLU A N 1
ATOM 696 C CA . GLU A 1 84 ? -3.798 7.672 14.042 1.00 40.38 84 GLU A CA 1
ATOM 697 C C . GLU A 1 84 ? -3.230 7.802 12.623 1.00 40.38 84 GLU A C 1
ATOM 699 O O . GLU A 1 84 ? -4.004 7.771 11.667 1.00 40.38 84 GLU A O 1
ATOM 704 N N . HIS A 1 85 ? -1.910 7.845 12.416 1.00 46.75 85 HIS A N 1
ATOM 705 C CA . HIS A 1 85 ? -1.371 7.692 11.058 1.00 46.75 85 HIS A CA 1
ATOM 706 C C . HIS A 1 85 ? -1.214 6.210 10.737 1.00 46.75 85 HIS A C 1
ATOM 708 O O . HIS A 1 85 ? -0.131 5.626 10.781 1.00 46.75 85 HIS A O 1
ATOM 714 N N . HIS A 1 86 ? -2.357 5.593 10.452 1.00 43.69 86 HIS A N 1
ATOM 715 C CA . HIS A 1 86 ? -2.434 4.228 9.974 1.00 43.69 86 HIS A CA 1
ATOM 716 C C . HIS A 1 86 ? -1.621 4.128 8.683 1.00 43.69 86 HIS A C 1
ATOM 718 O O . HIS A 1 86 ? -1.755 4.945 7.770 1.00 43.69 86 HIS A O 1
ATOM 724 N N . ILE A 1 87 ? -0.779 3.102 8.577 1.00 46.22 87 ILE A N 1
ATOM 725 C CA . ILE A 1 87 ? -0.313 2.663 7.268 1.00 46.22 87 ILE A CA 1
ATOM 726 C C . ILE A 1 87 ? -1.569 2.180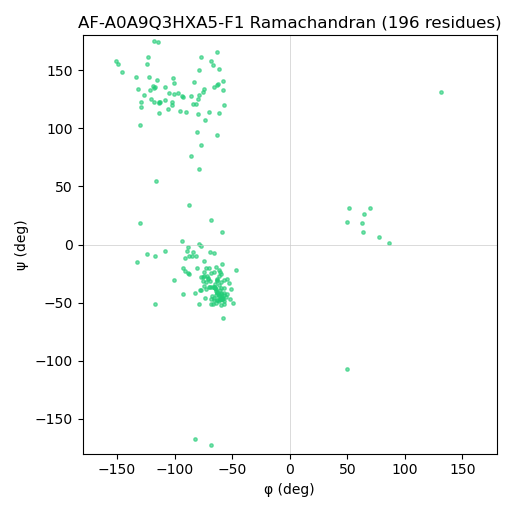 6.530 1.00 46.22 87 ILE A C 1
ATOM 728 O O . ILE A 1 87 ? -1.989 1.037 6.685 1.00 46.22 87 ILE A O 1
ATOM 732 N N . GLU A 1 88 ? -2.182 3.061 5.737 1.00 40.94 88 GLU A N 1
ATOM 733 C CA . GLU A 1 88 ? -3.408 2.837 4.948 1.00 40.94 88 GLU A CA 1
ATOM 734 C C . GLU A 1 88 ? -3.200 1.837 3.790 1.00 40.94 88 GLU A C 1
ATOM 736 O O . GLU A 1 88 ? -3.936 1.824 2.808 1.00 40.94 88 GLU A O 1
ATOM 741 N N . GLY A 1 89 ? -2.173 0.995 3.861 1.00 41.56 89 GLY A N 1
ATOM 742 C CA . GLY A 1 89 ? -1.892 -0.047 2.889 1.00 41.56 89 GLY A CA 1
ATOM 743 C C . GLY A 1 89 ? -0.441 -0.055 2.434 1.00 41.56 89 GLY A C 1
ATOM 744 O O . GLY A 1 89 ? 0.122 0.952 2.013 1.00 41.56 89 GLY A O 1
ATOM 745 N N . ILE A 1 90 ? 0.148 -1.247 2.461 1.00 51.97 90 ILE A N 1
ATOM 746 C CA . ILE A 1 90 ? 1.439 -1.538 1.843 1.00 51.97 90 ILE A CA 1
ATOM 747 C C . ILE A 1 90 ? 1.135 -2.350 0.591 1.00 51.97 90 ILE A C 1
ATOM 749 O O . ILE A 1 90 ? 0.590 -3.453 0.674 1.00 51.97 90 ILE A O 1
ATOM 753 N N . CYS A 1 91 ? 1.469 -1.814 -0.583 1.00 44.59 91 CYS A N 1
ATOM 754 C CA . CYS A 1 91 ? 1.393 -2.585 -1.818 1.00 44.59 91 CYS A CA 1
ATOM 755 C C . CYS A 1 91 ? 2.642 -3.463 -1.923 1.00 44.59 91 CYS A C 1
ATOM 757 O O . CYS A 1 91 ? 3.711 -3.011 -2.335 1.00 44.59 91 CYS A O 1
ATOM 759 N N . VAL A 1 92 ? 2.505 -4.717 -1.503 1.00 50.31 92 VAL A N 1
ATOM 760 C CA . VAL A 1 92 ? 3.580 -5.703 -1.543 1.00 50.31 92 VAL A CA 1
ATOM 761 C C . VAL A 1 92 ? 3.468 -6.530 -2.822 1.00 50.31 92 VAL A C 1
ATOM 763 O O . VAL A 1 92 ? 2.511 -7.279 -3.003 1.00 50.31 92 VAL A O 1
ATOM 766 N N . THR A 1 93 ? 4.453 -6.418 -3.711 1.00 41.44 93 THR A N 1
ATOM 767 C CA . THR A 1 93 ? 4.605 -7.287 -4.890 1.00 41.44 93 THR A CA 1
ATOM 768 C C . THR A 1 93 ? 5.912 -8.063 -4.774 1.00 41.44 93 THR A C 1
ATOM 770 O O . THR A 1 93 ? 6.932 -7.455 -4.456 1.00 41.44 93 THR A O 1
ATOM 773 N N . ASP A 1 94 ? 5.890 -9.367 -5.062 1.00 45.97 94 ASP A N 1
ATOM 774 C CA . ASP A 1 94 ? 7.058 -10.268 -5.038 1.00 45.97 94 ASP A CA 1
ATOM 775 C C . ASP A 1 94 ? 7.722 -10.493 -3.665 1.00 45.97 94 ASP A C 1
ATOM 777 O O . ASP A 1 94 ? 8.900 -10.842 -3.600 1.00 45.97 94 ASP A O 1
ATOM 781 N N . ILE A 1 95 ? 6.985 -10.359 -2.556 1.00 57.72 95 ILE A N 1
ATOM 782 C CA . ILE A 1 95 ? 7.476 -10.856 -1.263 1.00 57.72 95 ILE A CA 1
ATOM 783 C C . ILE A 1 95 ? 6.945 -12.273 -1.027 1.00 57.72 95 ILE A C 1
ATOM 785 O O . ILE A 1 95 ? 5.750 -12.536 -1.151 1.00 57.72 95 ILE A O 1
ATOM 789 N N . GLY A 1 96 ? 7.859 -13.196 -0.719 1.00 60.91 96 GLY A N 1
ATOM 790 C CA . GLY A 1 96 ? 7.539 -14.587 -0.408 1.00 60.91 96 GLY A CA 1
ATOM 791 C C . GLY A 1 96 ? 6.781 -14.753 0.914 1.00 60.91 96 GLY A C 1
ATOM 792 O O . GLY A 1 96 ? 6.407 -13.797 1.594 1.00 60.91 96 GLY A O 1
ATOM 793 N N . THR A 1 97 ? 6.590 -16.003 1.333 1.00 72.12 97 THR A N 1
ATOM 794 C CA . THR A 1 97 ? 5.889 -16.346 2.585 1.00 72.12 97 THR A CA 1
ATOM 795 C C . THR A 1 97 ? 6.525 -15.741 3.842 1.00 72.12 97 THR A C 1
ATOM 797 O O . THR A 1 97 ? 5.871 -15.673 4.877 1.00 72.12 97 THR A O 1
ATOM 800 N N . GLU A 1 98 ? 7.776 -15.284 3.764 1.00 76.25 98 GLU A N 1
ATOM 801 C CA . GLU A 1 98 ? 8.544 -14.709 4.874 1.00 76.25 98 GLU A CA 1
ATOM 802 C C . GLU A 1 98 ? 7.926 -13.445 5.477 1.00 76.25 98 GLU A C 1
ATOM 804 O O . GLU A 1 98 ? 8.116 -13.205 6.661 1.00 76.25 98 GLU A O 1
ATOM 809 N N . PHE A 1 99 ? 7.146 -12.674 4.714 1.00 78.38 99 PHE A N 1
ATOM 810 C CA . PHE A 1 99 ? 6.432 -11.499 5.233 1.00 78.38 99 PHE A CA 1
ATOM 811 C C . PHE A 1 99 ? 5.015 -11.828 5.699 1.00 78.38 99 PHE A C 1
ATOM 813 O O . PHE A 1 99 ? 4.572 -11.404 6.766 1.00 78.38 99 PHE A O 1
ATOM 820 N N . PHE A 1 100 ? 4.303 -12.633 4.912 1.00 82.31 100 PHE A N 1
ATOM 821 C CA . PHE A 1 100 ? 2.915 -12.980 5.199 1.00 82.31 100 PHE A CA 1
ATOM 822 C C . PHE A 1 100 ? 2.775 -13.913 6.406 1.00 82.31 100 PHE A C 1
ATOM 824 O O . PHE A 1 100 ? 1.760 -13.862 7.095 1.00 82.31 100 PHE A O 1
ATOM 831 N N . ASN A 1 101 ? 3.774 -14.753 6.693 1.00 85.88 101 ASN A N 1
ATOM 832 C CA . ASN A 1 101 ? 3.746 -15.638 7.858 1.00 85.88 101 ASN A CA 1
ATOM 833 C C . ASN A 1 101 ? 3.809 -14.849 9.182 1.00 85.88 101 ASN A C 1
ATOM 835 O O . ASN A 1 101 ? 2.915 -15.048 10.003 1.00 85.88 101 ASN A O 1
ATOM 839 N N . PRO A 1 102 ? 4.764 -13.917 9.390 1.00 85.56 102 PRO A N 1
ATOM 840 C CA . PRO A 1 102 ? 4.745 -13.013 10.540 1.00 85.56 102 PRO A CA 1
ATOM 841 C C . PRO A 1 102 ? 3.444 -12.221 10.675 1.00 85.56 102 PRO A C 1
ATOM 843 O O . PRO A 1 102 ? 2.901 -12.142 11.773 1.00 85.56 102 PRO A O 1
ATOM 846 N N . ALA A 1 103 ? 2.891 -11.700 9.571 1.00 85.88 103 ALA A N 1
ATOM 847 C CA . ALA A 1 103 ? 1.620 -10.972 9.608 1.00 85.88 103 ALA A CA 1
ATOM 848 C C . ALA A 1 103 ? 0.467 -11.841 10.153 1.00 85.88 103 ALA A C 1
ATOM 850 O O . ALA A 1 103 ? -0.264 -11.414 11.048 1.00 85.88 103 ALA A O 1
ATOM 851 N N . LYS A 1 104 ? 0.354 -13.092 9.681 1.00 88.81 104 LYS A N 1
ATOM 852 C CA . LYS A 1 104 ? -0.645 -14.069 10.154 1.00 88.81 104 LYS A CA 1
ATOM 853 C C . LYS A 1 104 ? -0.459 -14.444 11.617 1.00 88.81 104 LYS A C 1
ATOM 855 O O . LYS A 1 104 ? -1.433 -14.554 12.359 1.00 88.81 104 LYS A O 1
ATOM 860 N N . GLU A 1 105 ? 0.783 -14.675 12.028 1.00 89.00 105 GLU A N 1
ATOM 861 C CA . GLU A 1 105 ? 1.107 -15.008 13.415 1.00 89.00 105 GLU A CA 1
ATOM 862 C C . GLU A 1 105 ? 0.787 -13.837 14.353 1.00 89.00 105 GLU A C 1
ATOM 864 O O . GLU A 1 105 ? 0.217 -14.049 15.427 1.00 89.00 105 GLU A O 1
ATOM 869 N N . GLY A 1 106 ? 1.028 -12.603 13.901 1.00 87.19 106 GLY A N 1
ATOM 870 C CA . GLY A 1 106 ? 0.681 -11.374 14.611 1.00 87.19 106 GLY A CA 1
ATOM 871 C C . GLY A 1 106 ? -0.808 -11.254 14.938 1.00 87.19 106 GLY A C 1
ATOM 872 O O . GLY A 1 106 ? -1.158 -10.723 15.990 1.00 87.19 106 GLY A O 1
ATOM 873 N N . TYR A 1 107 ? -1.705 -11.826 14.124 1.00 90.00 107 TYR A N 1
ATOM 874 C CA . TYR A 1 107 ? -3.143 -11.819 14.423 1.00 90.00 107 TYR A CA 1
ATOM 875 C C . TYR A 1 107 ? -3.497 -12.528 15.724 1.00 90.00 107 TYR A C 1
ATOM 877 O O . TYR A 1 107 ? -4.539 -12.231 16.288 1.00 90.00 107 TYR A O 1
ATOM 885 N N . LYS A 1 108 ? -2.660 -13.436 16.240 1.00 87.75 108 LYS A N 1
ATOM 886 C CA . LYS A 1 108 ? -2.882 -14.067 17.554 1.00 87.75 108 LYS A CA 1
ATOM 887 C C . LYS A 1 108 ? -2.679 -13.092 18.716 1.00 87.75 108 LYS A C 1
ATOM 889 O O . LYS A 1 108 ? -3.149 -13.373 19.815 1.00 87.75 108 LYS A O 1
ATOM 894 N N . MET A 1 109 ? -1.968 -11.990 18.487 1.00 85.69 109 MET A N 1
ATOM 895 C CA . MET A 1 109 ? -1.630 -11.002 19.511 1.00 85.69 109 MET A CA 1
ATOM 896 C C . MET A 1 109 ? -2.700 -9.915 19.657 1.00 85.69 109 MET A C 1
ATOM 898 O O . MET A 1 109 ? -2.815 -9.336 20.734 1.00 85.69 109 MET A O 1
ATOM 902 N N . ASP A 1 110 ? -3.499 -9.667 18.614 1.00 87.44 110 ASP A N 1
ATOM 903 C CA . ASP A 1 110 ? -4.597 -8.698 18.642 1.00 87.44 110 ASP A CA 1
ATOM 904 C C . ASP A 1 110 ? -5.966 -9.385 18.726 1.00 87.44 110 ASP A C 1
ATOM 906 O O . ASP A 1 110 ? -6.293 -10.282 17.949 1.00 87.44 110 ASP A O 1
ATOM 910 N N . LYS A 1 111 ? -6.805 -8.933 19.662 1.00 88.06 111 LYS A N 1
ATOM 911 C CA . LYS A 1 111 ? -8.122 -9.525 19.931 1.00 88.06 111 LYS A CA 1
ATOM 912 C C . LYS A 1 111 ? -9.048 -9.455 18.711 1.00 88.06 111 LYS A C 1
ATOM 914 O O . LYS A 1 111 ? -9.733 -10.442 18.420 1.00 88.06 111 LYS A O 1
ATOM 919 N N . ASN A 1 112 ? -9.103 -8.317 18.016 1.00 88.56 112 ASN A N 1
ATOM 920 C CA . ASN A 1 112 ? -10.026 -8.103 16.899 1.00 88.56 112 ASN A CA 1
ATOM 921 C C . ASN A 1 112 ? -9.571 -8.886 15.664 1.00 88.56 112 ASN A C 1
ATOM 923 O O . ASN A 1 112 ? -10.373 -9.618 15.080 1.00 88.56 112 ASN A O 1
ATOM 927 N N . CYS A 1 113 ? -8.281 -8.828 15.333 1.00 87.19 113 CYS A N 1
ATOM 928 C CA . CYS A 1 113 ? -7.681 -9.581 14.236 1.00 87.19 113 CYS A CA 1
ATOM 929 C C . CYS A 1 113 ? -7.778 -11.092 14.470 1.00 87.19 113 CYS A C 1
ATOM 931 O O . CYS A 1 113 ? -8.132 -11.837 13.552 1.00 87.19 113 CYS A O 1
ATOM 933 N N . HIS A 1 114 ? -7.536 -11.568 15.698 1.00 88.56 114 HIS A N 1
ATOM 934 C CA . HIS A 1 114 ? -7.687 -12.982 16.047 1.00 88.56 114 HIS A CA 1
ATOM 935 C C . HIS A 1 114 ? -9.122 -13.457 15.840 1.00 88.56 114 HIS A C 1
ATOM 937 O O . HIS A 1 114 ? -9.366 -14.496 15.228 1.00 88.56 114 HIS A O 1
ATOM 943 N N . THR A 1 115 ? -10.073 -12.665 16.338 1.00 87.50 115 THR A N 1
ATOM 944 C CA . THR A 1 115 ? -11.504 -12.920 16.194 1.00 87.50 115 THR A CA 1
ATOM 945 C C . THR A 1 115 ? -11.833 -12.988 14.702 1.00 87.50 115 THR A C 1
ATOM 947 O O . THR A 1 115 ? -12.166 -14.058 14.197 1.00 87.50 115 THR A O 1
ATOM 950 N N . LEU A 1 116 ? -11.650 -11.902 13.951 1.00 87.75 116 LEU A N 1
ATOM 951 C CA . LEU A 1 116 ? -12.012 -11.837 12.532 1.00 87.75 116 LEU A CA 1
ATOM 952 C C . LEU A 1 116 ? -11.340 -12.909 11.675 1.00 87.75 116 LEU A C 1
ATOM 954 O O . LEU A 1 116 ? -12.025 -13.537 10.869 1.00 87.75 116 LEU A O 1
ATOM 958 N N . SER A 1 117 ? -10.045 -13.170 11.869 1.00 87.00 117 SER A N 1
ATOM 959 C CA . SER A 1 117 ? -9.332 -14.195 11.098 1.00 87.00 117 SER A CA 1
ATOM 960 C C . SER A 1 117 ? -9.925 -15.591 11.305 1.00 87.00 117 SER A C 1
ATOM 962 O O . SER A 1 117 ? -10.148 -16.303 10.330 1.00 87.00 117 SER A O 1
ATOM 964 N N . GLN A 1 118 ? -10.284 -15.975 12.535 1.00 83.62 118 GLN A N 1
ATOM 965 C CA . GLN A 1 118 ? -10.916 -17.273 12.796 1.00 83.62 118 GLN A CA 1
ATOM 966 C C . GLN A 1 118 ? -12.320 -17.403 12.203 1.00 83.62 118 GLN A C 1
ATOM 968 O O . GLN A 1 118 ? -12.711 -18.496 11.788 1.00 83.62 118 GLN A O 1
ATOM 973 N N . PHE A 1 119 ? -13.102 -16.323 12.206 1.00 81.12 119 PHE A N 1
ATOM 974 C CA . PHE A 1 119 ? -14.495 -16.375 11.760 1.00 81.12 119 PHE A CA 1
ATOM 975 C C . PHE A 1 119 ? -14.629 -16.273 10.250 1.00 81.12 119 PHE A C 1
ATOM 977 O O . PHE A 1 119 ? -15.380 -17.049 9.662 1.00 81.12 119 PHE A O 1
ATOM 984 N N . LEU A 1 120 ? -13.855 -15.393 9.618 1.00 83.06 120 LEU A N 1
ATOM 985 C CA . LEU A 1 120 ? -13.830 -15.275 8.164 1.00 83.06 120 LEU A CA 1
ATOM 986 C C . LEU A 1 120 ? -13.259 -16.537 7.497 1.00 83.06 120 LEU A C 1
ATOM 988 O O . LEU A 1 120 ? -13.631 -16.826 6.369 1.00 83.06 120 LEU A O 1
ATOM 992 N N . MET A 1 121 ? -12.448 -17.344 8.197 1.00 80.31 121 MET A N 1
ATOM 993 C CA . MET A 1 121 ? -12.050 -18.682 7.723 1.00 80.31 121 MET A CA 1
ATOM 994 C C . MET A 1 121 ? -13.191 -19.707 7.701 1.00 80.31 121 MET A C 1
ATOM 996 O O . MET A 1 121 ? -13.093 -20.705 6.993 1.00 80.31 121 MET A O 1
ATOM 1000 N N . LYS A 1 122 ? -14.235 -19.533 8.519 1.00 76.06 122 LYS A N 1
ATOM 1001 C CA . LYS A 1 122 ? -15.284 -20.547 8.723 1.00 76.06 122 LYS A CA 1
ATOM 1002 C C . LYS A 1 122 ? -16.508 -20.371 7.819 1.00 76.06 122 LYS A C 1
ATOM 1004 O O . LYS A 1 122 ? -17.462 -21.122 7.993 1.00 76.06 122 LYS A O 1
ATOM 1009 N N . ASP A 1 123 ? -16.510 -19.399 6.903 1.00 63.56 123 ASP A N 1
ATOM 1010 C CA . ASP A 1 123 ? -17.625 -19.076 5.987 1.00 63.56 123 ASP A CA 1
ATOM 1011 C C . ASP A 1 123 ? -19.011 -18.916 6.663 1.00 63.56 123 ASP A C 1
ATOM 1013 O O . ASP A 1 123 ? -20.056 -18.957 6.013 1.00 63.56 123 ASP A O 1
ATOM 1017 N N . CYS A 1 124 ? -19.051 -18.676 7.979 1.00 59.16 124 CYS A N 1
ATOM 1018 C CA . CYS A 1 124 ? -20.282 -18.569 8.762 1.00 59.16 124 CYS A CA 1
ATOM 1019 C C . CYS A 1 124 ? -20.476 -17.142 9.284 1.00 59.16 124 CYS A C 1
ATOM 1021 O O . CYS A 1 124 ? -19.746 -16.682 10.163 1.00 59.16 124 CYS A O 1
ATOM 1023 N N . LYS A 1 125 ? -21.514 -16.454 8.792 1.00 60.31 125 LYS A N 1
ATOM 1024 C CA . LYS A 1 125 ? -21.985 -15.178 9.354 1.00 60.31 125 LYS A CA 1
ATOM 1025 C C . LYS A 1 125 ? -22.789 -15.443 10.630 1.00 60.31 125 LYS A C 1
ATOM 1027 O O . LYS A 1 125 ? -24.007 -15.577 10.573 1.00 60.31 125 LYS A O 1
ATOM 1032 N N . ASP A 1 126 ? -22.117 -15.550 11.772 1.00 63.47 126 ASP A N 1
ATOM 1033 C CA . ASP A 1 126 ? -22.781 -15.645 13.079 1.00 63.47 126 ASP A CA 1
ATOM 1034 C C . ASP A 1 126 ? -23.120 -14.230 13.607 1.00 63.47 126 ASP A C 1
ATOM 1036 O O . ASP A 1 126 ? -22.213 -13.417 13.781 1.00 63.47 126 ASP A O 1
ATOM 1040 N N . PRO A 1 127 ? -24.394 -13.890 13.878 1.00 63.06 127 PRO A N 1
ATOM 1041 C CA . PRO A 1 127 ? -24.786 -12.580 14.410 1.00 63.06 127 PRO A CA 1
ATOM 1042 C C . PRO A 1 127 ? -24.243 -12.267 15.816 1.00 63.06 127 PRO A C 1
ATOM 1044 O O . PRO A 1 127 ? -24.183 -11.101 16.200 1.00 63.06 127 PRO A O 1
ATOM 1047 N N . SER A 1 128 ? -23.823 -13.276 16.590 1.00 65.62 128 SER A N 1
ATOM 1048 C CA . SER A 1 128 ? -23.243 -13.105 17.935 1.00 65.62 128 SER A CA 1
ATOM 1049 C C . SER A 1 128 ? -21.781 -12.619 17.926 1.00 65.62 128 SER A C 1
ATOM 1051 O O . SER A 1 128 ? -21.168 -12.392 18.973 1.00 65.62 128 SER A O 1
ATOM 1053 N N . LEU A 1 129 ? -21.207 -12.429 16.735 1.00 64.81 129 LEU A N 1
ATOM 1054 C CA . LEU A 1 129 ? -19.815 -12.029 16.535 1.00 64.81 129 LEU A CA 1
ATOM 1055 C C . LEU A 1 129 ? -19.534 -10.560 16.768 1.00 64.81 129 LEU A C 1
ATOM 1057 O O . LEU A 1 129 ? -18.507 -10.212 17.351 1.00 64.81 129 LEU A O 1
ATOM 1061 N N . SER A 1 130 ? -20.460 -9.712 16.335 1.00 66.38 130 SER A N 1
ATOM 1062 C CA . SER A 1 130 ? -20.319 -8.262 16.418 1.00 66.38 130 SER A CA 1
ATOM 1063 C C . SER A 1 130 ? -20.153 -7.809 17.875 1.00 66.38 130 SER A C 1
ATOM 1065 O O . SER A 1 130 ? -19.505 -6.806 18.143 1.00 66.38 130 SER A O 1
ATOM 1067 N N . SER A 1 131 ? -20.655 -8.582 18.848 1.00 74.00 131 SER A N 1
ATOM 1068 C CA . SER A 1 131 ? -20.476 -8.307 20.280 1.00 74.00 131 SER A CA 1
ATOM 1069 C C . SER A 1 131 ? -19.083 -8.602 20.849 1.00 74.00 131 SER A C 1
ATOM 1071 O O . SER A 1 131 ? -18.804 -8.174 21.965 1.00 74.00 131 SER A O 1
ATOM 1073 N N . LYS A 1 132 ? -18.215 -9.333 20.136 1.00 83.38 132 LYS A N 1
ATOM 1074 C CA . LYS A 1 132 ? -16.839 -9.619 20.590 1.00 83.38 132 LYS A CA 1
ATOM 1075 C C . LYS A 1 132 ? -15.825 -8.588 20.103 1.00 83.38 132 LYS A C 1
ATOM 1077 O O . LYS A 1 132 ? -14.770 -8.457 20.723 1.00 83.38 132 LYS A O 1
ATOM 1082 N N . LEU A 1 133 ? -16.152 -7.895 19.015 1.00 85.19 133 LEU A N 1
ATOM 1083 C CA . LEU A 1 133 ? -15.335 -6.838 18.437 1.00 85.19 133 LEU A CA 1
ATOM 1084 C C . LEU A 1 133 ? -15.501 -5.546 19.223 1.00 85.19 133 LEU A C 1
ATOM 1086 O O . LEU A 1 133 ? -16.566 -5.269 19.780 1.00 85.19 133 LEU A O 1
ATOM 1090 N N . ASP A 1 134 ? -14.446 -4.747 19.224 1.00 87.38 134 ASP A N 1
ATOM 1091 C CA . ASP A 1 134 ? -14.521 -3.390 19.746 1.00 87.38 134 ASP A CA 1
ATOM 1092 C C . ASP A 1 134 ? -15.399 -2.518 18.829 1.00 87.38 134 ASP A C 1
ATOM 1094 O O . ASP A 1 134 ? -15.625 -2.836 17.659 1.00 87.38 134 ASP A O 1
ATOM 1098 N N . GLU A 1 135 ? -15.939 -1.420 19.359 1.00 82.19 135 GLU A N 1
ATOM 1099 C CA . GLU A 1 135 ? -17.047 -0.677 18.738 1.00 82.19 135 GLU A CA 1
ATOM 1100 C C . GLU A 1 135 ? -16.729 -0.145 17.327 1.00 82.19 135 GLU A C 1
ATOM 1102 O O . GLU A 1 135 ? -17.572 -0.203 16.426 1.00 82.19 135 GLU A O 1
ATOM 1107 N N . THR A 1 136 ? -15.489 0.295 17.100 1.00 81.31 136 THR A N 1
ATOM 1108 C CA . THR A 1 136 ? -14.998 0.768 15.796 1.00 81.31 136 THR A CA 1
ATOM 1109 C C . THR A 1 136 ? -14.952 -0.353 14.755 1.00 81.31 136 THR A C 1
ATOM 1111 O O . THR A 1 136 ? -15.480 -0.205 13.649 1.00 81.31 136 THR A O 1
ATOM 1114 N N . TRP A 1 137 ? -14.392 -1.507 15.123 1.00 86.69 137 TRP A N 1
ATOM 1115 C CA . TRP A 1 137 ? -14.286 -2.694 14.269 1.00 86.69 137 TRP A CA 1
ATOM 1116 C C . TRP A 1 137 ? -15.647 -3.333 14.011 1.00 86.69 137 TRP A C 1
ATOM 1118 O O . TRP A 1 137 ? -15.926 -3.785 12.902 1.00 86.69 137 TRP A O 1
ATOM 1128 N N . LYS A 1 138 ? -16.526 -3.318 15.015 1.00 85.62 138 LYS A N 1
ATOM 1129 C CA . LYS A 1 138 ? -17.894 -3.816 14.917 1.00 85.62 138 LYS A CA 1
ATOM 1130 C C . LYS A 1 138 ? -18.668 -3.117 13.804 1.00 85.62 138 LYS A C 1
ATOM 1132 O O . LYS A 1 138 ? -19.228 -3.787 12.942 1.00 85.62 138 LYS A O 1
ATOM 1137 N N . LYS A 1 139 ? -18.653 -1.781 13.788 1.00 85.75 139 LYS A N 1
ATOM 1138 C CA . LYS A 1 139 ? -19.335 -0.991 12.755 1.00 85.75 139 LYS A CA 1
ATOM 1139 C C . LYS A 1 139 ? -18.827 -1.346 11.356 1.00 85.75 139 LYS A C 1
ATOM 1141 O O . LYS A 1 139 ? -19.622 -1.587 10.454 1.00 85.75 139 LYS A O 1
ATOM 1146 N N . ALA A 1 140 ? -17.508 -1.418 11.181 1.00 85.00 140 ALA A N 1
ATOM 1147 C CA . ALA A 1 140 ? -16.912 -1.776 9.899 1.00 85.00 140 ALA A CA 1
ATOM 1148 C C . ALA A 1 140 ? -17.245 -3.222 9.477 1.00 85.00 140 ALA A C 1
ATOM 1150 O O . ALA A 1 140 ? -17.523 -3.479 8.304 1.00 85.00 140 ALA A O 1
ATOM 1151 N N . TYR A 1 141 ? -17.288 -4.160 10.424 1.00 86.06 141 TYR A N 1
ATOM 1152 C CA . TYR A 1 141 ? -17.683 -5.545 10.175 1.00 86.06 141 TYR A CA 1
ATOM 1153 C C . TYR A 1 141 ? -19.148 -5.683 9.763 1.00 86.06 141 TYR A C 1
ATOM 1155 O O . TYR A 1 141 ? -19.433 -6.355 8.770 1.00 86.06 141 TYR A O 1
ATOM 1163 N N . ASP A 1 142 ? -20.064 -5.012 10.462 1.00 84.06 142 ASP A N 1
ATOM 1164 C CA . ASP A 1 142 ? -21.497 -5.040 10.151 1.00 84.06 142 ASP A CA 1
ATOM 1165 C C . ASP A 1 142 ? -21.782 -4.440 8.758 1.00 84.06 142 ASP A C 1
ATOM 1167 O O . ASP A 1 142 ? -22.683 -4.885 8.046 1.00 84.06 142 ASP A O 1
ATOM 1171 N N . GLU A 1 143 ? -20.956 -3.489 8.316 1.00 86.31 143 GLU A N 1
ATOM 1172 C CA . GLU A 1 143 ? -20.978 -2.926 6.961 1.00 86.31 143 GLU A CA 1
ATOM 1173 C C . GLU A 1 143 ? -20.294 -3.820 5.900 1.00 86.31 143 GLU A C 1
ATOM 1175 O O . GLU A 1 143 ? -20.240 -3.462 4.721 1.00 86.31 143 GLU A O 1
ATOM 1180 N N . GLY A 1 144 ? -19.774 -4.988 6.291 1.00 86.25 144 GLY A N 1
ATOM 1181 C CA . GLY A 1 144 ? -19.132 -5.951 5.396 1.00 86.25 144 GLY A CA 1
ATOM 1182 C C . GLY A 1 144 ? -17.786 -5.479 4.849 1.00 86.25 144 GLY A C 1
ATOM 1183 O O . GLY A 1 144 ? -17.443 -5.807 3.715 1.00 86.25 144 GLY A O 1
ATOM 1184 N N . ARG A 1 145 ? -17.043 -4.676 5.620 1.00 87.12 145 ARG A N 1
ATOM 1185 C CA . ARG A 1 145 ? -15.776 -4.074 5.181 1.00 87.12 145 ARG A CA 1
ATOM 1186 C C . ARG A 1 145 ? -14.549 -4.965 5.368 1.00 87.12 145 ARG A C 1
ATOM 1188 O O . ARG A 1 145 ? -13.495 -4.609 4.856 1.00 87.12 145 ARG A O 1
ATOM 1195 N N . PHE A 1 146 ? -14.655 -6.091 6.068 1.00 88.31 146 PHE A N 1
ATOM 1196 C CA . PHE A 1 146 ? -13.526 -7.004 6.265 1.00 88.31 146 PHE A CA 1
ATOM 1197 C C . PHE A 1 146 ? -13.581 -8.199 5.320 1.00 88.31 146 PHE A C 1
ATOM 1199 O O . PHE A 1 146 ? -14.636 -8.806 5.119 1.00 88.31 146 PHE A O 1
ATOM 1206 N N . HIS A 1 147 ? -12.420 -8.566 4.789 1.00 87.06 147 HIS A N 1
ATOM 1207 C CA . HIS A 1 147 ? -12.228 -9.721 3.925 1.00 87.06 147 HIS A CA 1
ATOM 1208 C C . HIS A 1 147 ? -11.004 -10.507 4.373 1.00 87.06 147 HIS A C 1
ATOM 1210 O O . HIS A 1 147 ? -10.007 -9.930 4.792 1.00 87.06 147 HIS A O 1
ATOM 1216 N N . LEU A 1 148 ? -11.067 -11.829 4.254 1.00 86.94 148 LEU A N 1
ATOM 1217 C CA . LEU A 1 148 ? -9.917 -12.691 4.478 1.00 86.94 148 LEU A CA 1
ATOM 1218 C C . LEU A 1 148 ? -9.531 -13.335 3.148 1.00 86.94 148 LEU A C 1
ATOM 1220 O O . LEU A 1 148 ? -10.354 -14.006 2.529 1.00 86.94 148 LEU A O 1
ATOM 1224 N N . LEU A 1 149 ? -8.291 -13.131 2.717 1.00 84.31 149 LEU A N 1
ATOM 1225 C CA . LEU A 1 149 ? -7.750 -13.701 1.486 1.00 84.31 149 LEU A CA 1
ATOM 1226 C C . LEU A 1 149 ? -6.420 -14.377 1.804 1.00 84.31 149 LEU A C 1
ATOM 1228 O O . LEU A 1 149 ? -5.534 -13.754 2.379 1.00 84.31 149 LEU A O 1
ATOM 1232 N N . ASP A 1 150 ? -6.300 -15.669 1.498 1.00 85.00 150 ASP A N 1
ATOM 1233 C CA . ASP A 1 150 ? -5.108 -16.480 1.794 1.00 85.00 150 ASP A CA 1
ATOM 1234 C C . ASP A 1 150 ? -4.641 -16.403 3.260 1.00 85.00 150 ASP A C 1
ATOM 1236 O O . ASP A 1 150 ? -3.454 -16.517 3.574 1.00 85.00 150 ASP A O 1
ATOM 1240 N N . GLY A 1 151 ? -5.590 -16.215 4.184 1.00 84.94 151 GLY A N 1
ATOM 1241 C CA . GLY A 1 151 ? -5.336 -16.053 5.617 1.00 84.94 151 GLY A CA 1
ATOM 1242 C C . GLY A 1 151 ? -4.838 -14.665 6.028 1.00 84.94 151 GLY A C 1
ATOM 1243 O O . GLY A 1 151 ? -4.485 -14.494 7.188 1.00 84.94 151 GLY A O 1
ATOM 1244 N N . ILE A 1 152 ? -4.806 -13.697 5.113 1.00 87.44 152 ILE A N 1
ATOM 1245 C CA . ILE A 1 152 ? -4.494 -12.290 5.370 1.00 87.44 152 ILE A CA 1
ATOM 1246 C C . ILE A 1 152 ? -5.790 -11.501 5.517 1.00 87.44 152 ILE A C 1
ATOM 1248 O O . ILE A 1 152 ? -6.699 -11.627 4.691 1.00 87.44 152 ILE A O 1
ATOM 1252 N N . LEU A 1 153 ? -5.879 -10.718 6.592 1.00 88.12 153 LEU A N 1
ATOM 1253 C CA . LEU A 1 153 ? -7.032 -9.882 6.889 1.00 88.12 153 LEU A CA 1
ATOM 1254 C C . LEU A 1 153 ? -6.890 -8.545 6.163 1.00 88.12 153 LEU A C 1
ATOM 1256 O O . LEU A 1 153 ? -5.861 -7.878 6.256 1.00 88.12 153 LEU A O 1
ATOM 1260 N N . TYR A 1 154 ? -7.934 -8.184 5.429 1.00 86.75 154 TYR A N 1
ATOM 1261 C CA . TYR A 1 154 ? -8.046 -6.926 4.718 1.00 86.75 154 TYR A CA 1
ATOM 1262 C C . TYR A 1 154 ? -9.237 -6.130 5.235 1.00 86.75 154 TYR A C 1
ATOM 1264 O O . TYR A 1 154 ? -10.348 -6.657 5.345 1.00 86.75 154 TYR A O 1
ATOM 1272 N N . HIS A 1 155 ? -9.022 -4.838 5.438 1.00 86.25 155 HIS A N 1
ATOM 1273 C CA . HIS A 1 155 ? -10.036 -3.871 5.816 1.00 86.25 155 HIS A CA 1
ATOM 1274 C C . HIS A 1 155 ? -10.268 -2.887 4.669 1.00 86.25 155 HIS A C 1
ATOM 1276 O O . HIS A 1 155 ? -9.359 -2.221 4.174 1.00 86.25 155 HIS A O 1
ATOM 1282 N N . ARG A 1 156 ? -11.513 -2.806 4.204 1.00 83.19 156 ARG A N 1
ATOM 1283 C CA . ARG A 1 156 ? -11.953 -1.858 3.185 1.00 83.19 156 ARG A CA 1
ATOM 1284 C C . ARG A 1 156 ? -12.433 -0.567 3.837 1.00 83.19 156 ARG A C 1
ATOM 1286 O O . ARG A 1 156 ? -13.481 -0.541 4.476 1.00 83.19 156 ARG A O 1
ATOM 1293 N N . THR A 1 157 ? -11.726 0.528 3.607 1.00 76.62 157 THR A N 1
ATOM 1294 C CA . THR A 1 157 ? -12.215 1.866 3.950 1.00 76.62 157 THR A CA 1
ATOM 1295 C C . THR A 1 157 ? -13.157 2.378 2.847 1.00 76.62 157 THR A C 1
ATOM 1297 O O . THR A 1 157 ? -13.628 1.625 1.991 1.00 76.62 157 THR A O 1
ATOM 1300 N N . LYS A 1 158 ? -13.492 3.674 2.855 1.00 72.62 158 LYS A N 1
ATOM 1301 C CA . LYS A 1 158 ? -14.362 4.269 1.828 1.00 72.62 158 LYS A CA 1
ATOM 1302 C C . LYS A 1 158 ? -13.743 4.210 0.424 1.00 72.62 158 LYS A C 1
ATOM 1304 O O . LYS A 1 158 ? -14.485 4.090 -0.550 1.00 72.62 158 LYS A O 1
ATOM 1309 N N . TYR A 1 159 ? -12.415 4.281 0.327 1.00 65.38 159 TYR A N 1
ATOM 1310 C CA . TYR A 1 159 ? -11.699 4.395 -0.949 1.00 65.38 159 TYR A CA 1
ATOM 1311 C C . TYR A 1 159 ? -10.522 3.424 -1.094 1.00 65.38 159 TYR A C 1
ATOM 1313 O O . TYR A 1 159 ? -10.051 3.221 -2.210 1.00 65.38 159 TYR A O 1
ATOM 1321 N N . THR A 1 160 ? -10.061 2.808 -0.004 1.00 66.75 160 THR A N 1
ATOM 1322 C CA . THR A 1 160 ? -8.899 1.912 0.002 1.00 66.75 160 THR A CA 1
ATOM 1323 C C . THR A 1 160 ? -9.261 0.535 0.551 1.00 66.75 160 THR A C 1
ATOM 1325 O O . THR A 1 160 ? -10.294 0.339 1.194 1.00 66.75 160 THR A O 1
ATOM 1328 N N . CYS A 1 161 ? -8.423 -0.453 0.251 1.00 73.94 161 CYS A N 1
ATOM 1329 C CA . CYS A 1 161 ? -8.465 -1.767 0.875 1.00 73.94 161 CYS A CA 1
ATOM 1330 C C . CYS A 1 161 ? -7.055 -2.088 1.348 1.00 73.94 161 CYS A C 1
ATOM 1332 O O . CYS A 1 161 ? -6.122 -2.103 0.545 1.00 73.94 161 CYS A O 1
ATOM 1334 N N . VAL A 1 162 ? -6.915 -2.269 2.655 1.00 79.19 162 VAL A N 1
ATOM 1335 C CA . VAL A 1 162 ? -5.631 -2.255 3.352 1.00 79.19 162 VAL A CA 1
ATOM 1336 C C . VAL A 1 162 ? -5.461 -3.580 4.068 1.00 79.19 162 VAL A C 1
ATOM 1338 O O . VAL A 1 162 ? -6.440 -4.160 4.526 1.00 79.19 162 VAL A O 1
ATOM 1341 N N . MET A 1 163 ? -4.236 -4.090 4.121 1.00 83.00 163 MET A N 1
ATOM 1342 C CA . MET A 1 163 ? -3.932 -5.271 4.922 1.00 83.00 163 MET A CA 1
ATOM 1343 C C . MET A 1 163 ? -3.806 -4.853 6.385 1.00 83.00 163 MET A C 1
ATOM 1345 O O . MET A 1 163 ? -3.025 -3.952 6.690 1.00 83.00 163 MET A O 1
ATOM 1349 N N . ASP A 1 164 ? -4.512 -5.537 7.280 1.00 83.62 164 ASP A N 1
ATOM 1350 C CA . ASP A 1 164 ? -4.355 -5.325 8.713 1.00 83.62 164 ASP A CA 1
ATOM 1351 C C . ASP A 1 164 ? -3.049 -5.968 9.192 1.00 83.62 164 ASP A C 1
ATOM 1353 O O . ASP A 1 164 ? -2.761 -7.135 8.900 1.00 83.62 164 ASP A O 1
ATOM 1357 N N . LEU A 1 165 ? -2.263 -5.199 9.945 1.00 83.81 165 LEU A N 1
ATOM 1358 C CA . LEU A 1 165 ? -1.062 -5.646 10.642 1.00 83.81 165 LEU A CA 1
ATOM 1359 C C . LEU A 1 165 ? -1.271 -5.450 12.142 1.00 83.81 165 LEU A C 1
ATOM 1361 O O . LEU A 1 165 ? -1.544 -4.344 12.595 1.00 83.81 165 LEU A O 1
ATOM 1365 N N . ALA A 1 166 ? -1.140 -6.534 12.905 1.00 84.81 166 ALA A N 1
ATOM 1366 C CA . ALA A 1 166 ? -1.340 -6.520 14.354 1.00 84.81 166 ALA A CA 1
ATOM 1367 C C . ALA A 1 166 ? -0.022 -6.473 15.146 1.00 84.81 166 ALA A C 1
ATOM 1369 O O . ALA A 1 166 ? 0.030 -5.922 16.244 1.00 84.81 166 ALA A O 1
ATOM 1370 N N . ASP A 1 167 ? 1.054 -7.055 14.607 1.00 83.44 167 ASP A N 1
ATOM 1371 C CA . ASP A 1 167 ? 2.344 -7.110 15.295 1.00 83.44 167 ASP A CA 1
ATOM 1372 C C . ASP A 1 167 ? 3.104 -5.785 15.156 1.00 83.44 167 ASP A C 1
ATOM 1374 O O . ASP A 1 167 ? 3.587 -5.434 14.077 1.00 83.44 167 ASP A O 1
ATOM 1378 N N . ARG A 1 168 ? 3.259 -5.069 16.279 1.00 80.19 168 ARG A N 1
ATOM 1379 C 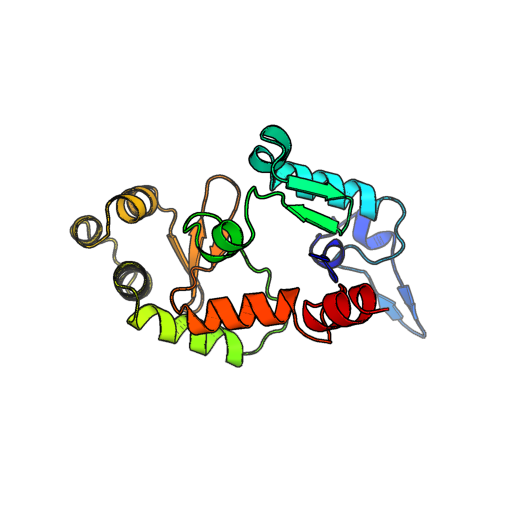CA . ARG A 1 168 ? 4.039 -3.822 16.346 1.00 80.19 168 ARG A CA 1
ATOM 1380 C C . ARG A 1 168 ? 5.500 -4.012 15.949 1.00 80.19 168 ARG A C 1
ATOM 1382 O O . ARG A 1 168 ? 6.088 -3.089 15.398 1.00 80.19 168 ARG A O 1
ATOM 1389 N N . THR A 1 169 ? 6.089 -5.175 16.214 1.00 81.88 169 THR A N 1
ATOM 1390 C CA . THR A 1 169 ? 7.485 -5.451 15.847 1.00 81.88 169 THR A CA 1
ATOM 1391 C C . THR A 1 169 ? 7.628 -5.441 14.333 1.00 81.88 169 THR A C 1
ATOM 1393 O O . THR A 1 169 ? 8.451 -4.701 13.801 1.00 81.88 169 THR A O 1
ATOM 1396 N N . LEU A 1 170 ? 6.760 -6.185 13.643 1.00 81.06 170 LEU A N 1
ATOM 1397 C CA . LEU A 1 170 ? 6.695 -6.212 12.187 1.00 81.06 170 LEU A CA 1
ATOM 1398 C C . LEU A 1 170 ? 6.415 -4.824 11.594 1.00 81.06 170 LEU A C 1
ATOM 1400 O O . LEU A 1 170 ? 7.096 -4.427 10.653 1.00 81.06 170 LEU A O 1
ATOM 1404 N N . ILE A 1 171 ? 5.461 -4.070 12.154 1.00 79.44 171 ILE A N 1
ATOM 1405 C CA . ILE A 1 171 ? 5.160 -2.696 11.712 1.00 79.44 171 ILE A CA 1
ATOM 1406 C C . ILE A 1 171 ? 6.409 -1.814 11.805 1.00 79.44 171 ILE A C 1
ATOM 1408 O O . ILE A 1 171 ? 6.769 -1.158 10.831 1.00 79.44 171 ILE A O 1
ATOM 1412 N N . ASN A 1 172 ? 7.109 -1.842 12.939 1.00 76.31 172 ASN A N 1
ATOM 1413 C CA . ASN A 1 172 ? 8.320 -1.048 13.136 1.00 76.31 172 ASN A CA 1
ATOM 1414 C C . ASN A 1 172 ? 9.439 -1.460 12.176 1.00 76.31 172 ASN A C 1
ATOM 1416 O O . ASN A 1 172 ? 10.127 -0.596 11.640 1.00 76.31 172 ASN A O 1
ATOM 1420 N N . THR A 1 173 ? 9.607 -2.760 11.920 1.00 79.12 173 THR A N 1
ATOM 1421 C CA . THR A 1 173 ? 10.564 -3.247 10.920 1.00 79.12 173 THR A CA 1
ATOM 1422 C C . THR A 1 173 ? 10.222 -2.730 9.527 1.00 79.12 173 THR A C 1
ATOM 1424 O O . THR A 1 173 ? 11.114 -2.278 8.821 1.00 79.12 173 THR A O 1
ATOM 1427 N N . ILE A 1 174 ? 8.947 -2.741 9.134 1.00 75.31 174 ILE A N 1
ATOM 1428 C CA . ILE A 1 174 ? 8.519 -2.207 7.836 1.00 75.31 174 ILE A CA 1
ATOM 1429 C C . ILE A 1 174 ? 8.819 -0.712 7.744 1.00 75.31 174 ILE A C 1
ATOM 1431 O O . ILE A 1 174 ? 9.388 -0.274 6.749 1.00 75.31 174 ILE A O 1
ATOM 1435 N N . ILE A 1 175 ? 8.459 0.065 8.769 1.00 71.38 175 ILE A N 1
ATOM 1436 C CA . ILE A 1 175 ? 8.711 1.511 8.797 1.00 71.38 175 ILE A CA 1
ATOM 1437 C C . ILE A 1 175 ? 10.212 1.782 8.668 1.00 71.38 175 ILE A C 1
ATOM 1439 O O . ILE A 1 175 ? 10.612 2.583 7.825 1.00 71.38 175 ILE A O 1
ATOM 1443 N N . HIS A 1 176 ? 11.036 1.064 9.432 1.00 72.12 176 HIS A N 1
ATOM 1444 C CA . HIS A 1 176 ? 12.489 1.167 9.349 1.00 72.12 176 HIS A CA 1
ATOM 1445 C C . HIS A 1 176 ? 13.009 0.815 7.950 1.00 72.12 176 HIS A C 1
ATOM 1447 O O . HIS A 1 176 ? 13.793 1.566 7.381 1.00 72.12 176 HIS A O 1
ATOM 1453 N N . GLU A 1 177 ? 12.559 -0.289 7.348 1.00 72.56 177 GLU A N 1
ATOM 1454 C CA . GLU A 1 177 ? 13.003 -0.670 6.002 1.00 72.56 177 GLU A CA 1
ATOM 1455 C C . GLU A 1 177 ? 12.564 0.324 4.923 1.00 72.56 177 GLU A C 1
ATOM 1457 O O . GLU A 1 177 ? 13.294 0.567 3.961 1.00 72.56 177 GLU A O 1
ATOM 1462 N N . CYS A 1 178 ? 11.391 0.933 5.085 1.00 65.19 178 CYS A N 1
ATOM 1463 C CA . CYS A 1 178 ? 10.897 1.953 4.172 1.00 65.19 178 CYS A CA 1
ATOM 1464 C C . CYS A 1 178 ? 11.608 3.301 4.328 1.00 65.19 178 CYS A C 1
ATOM 1466 O O . CYS A 1 178 ? 11.633 4.052 3.353 1.00 65.19 178 CYS A O 1
ATOM 1468 N N . HIS A 1 179 ? 12.133 3.614 5.519 1.00 65.06 179 HIS A N 1
ATOM 1469 C CA . HIS A 1 179 ? 12.609 4.956 5.847 1.00 65.06 179 HIS A CA 1
ATOM 1470 C C . HIS A 1 179 ? 14.116 5.030 6.146 1.00 65.06 179 HIS A C 1
ATOM 1472 O O . HIS A 1 179 ? 14.851 5.822 5.562 1.00 65.06 179 HIS A O 1
ATOM 1478 N N . ASP A 1 180 ? 14.617 4.182 7.031 1.00 67.62 180 ASP A N 1
ATOM 1479 C CA . ASP A 1 180 ? 15.962 4.335 7.592 1.00 67.62 180 ASP A CA 1
ATOM 1480 C C . ASP A 1 180 ? 16.960 3.293 7.080 1.00 67.62 180 ASP A C 1
ATOM 1482 O O . ASP A 1 180 ? 18.167 3.410 7.311 1.00 67.62 180 ASP A O 1
ATOM 1486 N N . SER A 1 181 ? 16.491 2.315 6.303 1.00 69.75 181 SER A N 1
ATOM 1487 C CA . SER A 1 181 ? 17.363 1.374 5.609 1.00 69.75 181 SER A CA 1
ATOM 1488 C C . SER A 1 181 ? 18.336 2.097 4.683 1.00 69.75 181 SER A C 1
ATOM 1490 O O . SER A 1 181 ? 17.992 3.025 3.954 1.00 69.75 181 SER A O 1
ATOM 1492 N N . VAL A 1 182 ? 19.576 1.615 4.639 1.00 63.03 182 VAL A N 1
ATOM 1493 C CA . VAL A 1 182 ? 20.630 2.153 3.761 1.00 63.03 182 VAL A CA 1
ATOM 1494 C C . VAL A 1 182 ? 20.248 2.040 2.276 1.00 63.03 182 VAL A C 1
ATOM 1496 O O . VAL A 1 182 ? 20.768 2.787 1.439 1.00 63.03 182 VAL A O 1
ATOM 1499 N N . ALA A 1 183 ? 19.352 1.101 1.959 1.00 61.19 183 ALA A N 1
ATOM 1500 C CA . ALA A 1 183 ? 18.792 0.881 0.633 1.00 61.19 183 ALA A CA 1
ATOM 1501 C C . ALA A 1 183 ? 17.543 1.732 0.338 1.00 61.19 183 ALA A C 1
ATOM 1503 O O . ALA A 1 183 ? 17.107 1.758 -0.815 1.00 61.19 183 ALA A O 1
ATOM 1504 N N . ALA A 1 184 ? 16.971 2.423 1.331 1.00 61.88 184 ALA A N 1
ATOM 1505 C CA . ALA A 1 184 ? 15.883 3.363 1.102 1.00 61.88 184 ALA A CA 1
ATOM 1506 C C . ALA A 1 184 ? 16.388 4.511 0.209 1.00 61.88 184 ALA A C 1
ATOM 1508 O O . ALA A 1 184 ? 17.507 5.004 0.364 1.00 61.88 184 ALA A O 1
ATOM 1509 N N . GLY A 1 185 ? 15.575 4.920 -0.769 1.00 52.28 185 GLY A N 1
ATOM 1510 C CA . GLY A 1 185 ? 15.948 5.920 -1.782 1.00 52.28 185 GLY A CA 1
ATOM 1511 C C . GLY A 1 185 ? 16.192 7.331 -1.232 1.00 52.28 185 GLY A C 1
ATOM 1512 O O . GLY A 1 185 ? 16.661 8.201 -1.964 1.00 52.28 185 GLY A O 1
ATOM 1513 N N . HIS A 1 186 ? 15.915 7.569 0.052 1.00 59.53 186 HIS A N 1
ATOM 1514 C CA . HIS A 1 186 ? 16.101 8.858 0.710 1.00 59.53 186 HIS A CA 1
ATOM 1515 C C . HIS A 1 186 ? 17.177 8.817 1.806 1.00 59.53 186 HIS A C 1
ATOM 1517 O O . HIS A 1 186 ? 17.768 7.784 2.114 1.00 59.53 186 HIS A O 1
ATOM 1523 N N . LEU A 1 187 ? 17.492 9.986 2.370 1.00 58.22 187 LEU A N 1
ATOM 1524 C CA . LEU A 1 187 ? 18.455 10.096 3.464 1.00 58.22 187 LEU A CA 1
ATOM 1525 C C . LEU A 1 187 ? 17.839 9.484 4.726 1.00 58.22 187 LEU A C 1
ATOM 1527 O O . LEU A 1 187 ? 16.850 10.009 5.232 1.00 58.22 187 LEU A O 1
ATOM 1531 N N . SER A 1 188 ? 18.413 8.381 5.204 1.00 64.31 188 SER A N 1
ATOM 1532 C CA . SER A 1 188 ? 18.118 7.822 6.526 1.00 64.31 188 SER A CA 1
ATOM 1533 C C . SER A 1 188 ? 18.527 8.797 7.637 1.00 64.31 188 SER A C 1
ATOM 1535 O O . SER A 1 188 ? 19.279 9.751 7.384 1.00 64.31 188 SER A O 1
ATOM 1537 N N . GLU A 1 189 ? 18.065 8.567 8.870 1.00 67.62 189 GLU A N 1
ATOM 1538 C CA . GLU A 1 189 ? 18.468 9.362 10.043 1.00 67.62 189 GLU A CA 1
ATOM 1539 C C . GLU A 1 189 ? 19.998 9.505 10.136 1.00 67.62 189 GLU A C 1
ATOM 1541 O O . GLU A 1 189 ? 20.519 10.623 10.180 1.00 67.62 189 GLU A O 1
ATOM 1546 N N . ASP A 1 190 ? 20.727 8.392 10.036 1.00 66.50 190 ASP A N 1
ATOM 1547 C CA . ASP A 1 190 ? 22.191 8.366 10.114 1.00 66.50 190 ASP A CA 1
ATOM 1548 C C . ASP A 1 190 ? 22.855 9.225 9.028 1.00 66.50 190 ASP A C 1
ATOM 1550 O O . ASP A 1 190 ? 23.735 10.041 9.315 1.00 66.50 190 ASP A O 1
ATOM 1554 N N . ARG A 1 191 ? 22.394 9.110 7.775 1.00 66.12 191 ARG A N 1
ATOM 1555 C CA . ARG A 1 191 ? 22.930 9.894 6.647 1.00 66.12 191 ARG A CA 1
ATOM 1556 C C . ARG A 1 191 ? 22.585 11.377 6.749 1.00 66.12 191 ARG A C 1
ATOM 1558 O O . ARG A 1 191 ? 23.345 12.228 6.281 1.00 66.12 191 ARG A O 1
ATOM 1565 N N . THR A 1 192 ? 21.435 11.695 7.338 1.00 67.19 192 THR A N 1
ATOM 1566 C CA . THR A 1 192 ? 21.018 13.074 7.610 1.00 67.19 192 THR A CA 1
ATOM 1567 C C . THR A 1 192 ? 21.911 13.689 8.683 1.00 67.19 192 THR A C 1
ATOM 1569 O O . THR A 1 192 ? 22.442 14.783 8.489 1.00 67.19 192 THR A O 1
ATOM 1572 N N . LEU A 1 193 ? 22.157 12.964 9.777 1.00 73.38 193 LEU A N 1
ATOM 1573 C CA . LEU A 1 193 ? 23.040 13.398 10.860 1.00 73.38 193 LEU A CA 1
ATOM 1574 C C . LEU A 1 193 ? 24.493 13.558 10.401 1.00 73.38 193 LEU A C 1
ATOM 1576 O O . LEU A 1 193 ? 25.145 14.519 10.807 1.00 73.38 193 LEU A O 1
ATOM 1580 N N . GLU A 1 194 ? 25.000 12.679 9.535 1.00 75.06 194 GLU A N 1
ATOM 1581 C CA . GLU A 1 194 ? 26.336 12.827 8.941 1.00 75.06 194 GLU A CA 1
ATOM 1582 C C . GLU A 1 194 ? 26.482 14.131 8.144 1.00 75.06 194 GLU A C 1
ATOM 1584 O O . GLU A 1 194 ? 27.494 14.814 8.282 1.00 75.06 194 GLU A O 1
ATOM 1589 N N . ARG A 1 195 ? 25.464 14.521 7.365 1.00 64.81 195 ARG A N 1
ATOM 1590 C CA . ARG A 1 195 ? 25.479 15.759 6.562 1.00 64.81 195 ARG A CA 1
ATOM 1591 C C . ARG A 1 195 ? 25.276 17.038 7.363 1.00 64.81 195 ARG A C 1
ATOM 1593 O O . ARG A 1 195 ? 25.790 18.074 6.968 1.00 64.81 195 ARG A O 1
ATOM 1600 N N . VAL A 1 196 ? 24.516 16.991 8.453 1.00 69.69 196 VAL A N 1
ATOM 1601 C CA . VAL A 1 196 ? 24.329 18.151 9.345 1.00 69.69 196 VAL A CA 1
ATOM 1602 C C . VAL A 1 196 ? 25.579 18.401 10.197 1.00 69.69 196 VAL A C 1
ATOM 1604 O O . VAL A 1 196 ? 25.805 19.518 10.658 1.00 69.69 196 VAL A O 1
ATOM 1607 N N . ARG A 1 197 ? 26.407 17.370 10.412 1.00 66.25 197 ARG A N 1
ATOM 1608 C CA . ARG A 1 197 ? 27.680 17.473 11.142 1.00 66.25 197 ARG A CA 1
ATOM 1609 C C . ARG A 1 197 ? 28.845 18.011 10.295 1.00 66.25 197 ARG A C 1
ATOM 1611 O O . ARG A 1 197 ? 29.892 18.293 10.876 1.00 66.25 197 ARG A O 1
ATOM 1618 N N . THR A 1 198 ? 28.678 18.146 8.978 1.00 49.38 198 THR A N 1
ATOM 1619 C CA . THR A 1 198 ? 29.644 18.766 8.045 1.00 49.38 198 THR A CA 1
ATOM 1620 C C . THR A 1 198 ? 29.274 20.195 7.706 1.00 49.38 198 THR A C 1
ATOM 1622 O O . THR A 1 198 ? 30.196 21.038 7.702 1.00 49.38 198 THR A O 1
#

Mean predicted aligned error: 14.18 Å